Protein AF-A0A0F9E4T9-F1 (afdb_monomer)

Secondary structure (DSSP, 8-state):
--HHHHHHHHHHHHHHHTSSSS---------SS-GGGSS-HHHHHHHHHHHHHHSS------------------------------PPPTT----SS------GGG--EEEEE-SS-EEEEEEPTT-HHHHHHHHHHHHTTTTTTB---EEETTTEEEE--TT-BTT-SSPP-S---SS-EEE--S-S-B--TTEEEEEBSSTT-SEEESS-EEEESSS--B-EEEEEEEEE-GGGT-

Structure (mmCIF, N/CA/C/O backbone):
data_AF-A0A0F9E4T9-F1
#
_entry.id   AF-A0A0F9E4T9-F1
#
loop_
_atom_site.group_PDB
_atom_site.id
_atom_site.type_symbol
_atom_site.label_atom_id
_atom_site.label_alt_id
_atom_site.label_comp_id
_atom_site.label_asym_id
_atom_site.label_entity_id
_atom_site.label_seq_id
_atom_site.pdbx_PDB_ins_code
_atom_site.Cartn_x
_atom_site.Cartn_y
_atom_site.Cartn_z
_atom_site.occupancy
_atom_site.B_iso_or_equiv
_atom_site.auth_seq_id
_atom_site.auth_comp_id
_atom_site.auth_asym_id
_atom_site.auth_atom_id
_atom_site.pdbx_PDB_model_num
ATOM 1 N N . MET A 1 1 ? 13.507 -8.848 92.615 1.00 60.53 1 MET A N 1
ATOM 2 C CA . MET A 1 1 ? 14.701 -8.567 91.769 1.00 60.53 1 MET A CA 1
ATOM 3 C C . MET A 1 1 ? 14.582 -8.920 90.269 1.00 60.53 1 MET A C 1
ATOM 5 O O . MET A 1 1 ? 15.466 -8.527 89.514 1.00 60.53 1 MET A O 1
ATOM 9 N N . ARG A 1 2 ? 13.526 -9.602 89.779 1.00 57.50 2 ARG A N 1
ATOM 10 C CA . ARG A 1 2 ? 13.405 -9.981 88.347 1.00 57.50 2 ARG A CA 1
ATOM 11 C C . ARG A 1 2 ? 12.767 -8.920 87.426 1.00 57.50 2 ARG A C 1
ATOM 13 O O . ARG A 1 2 ? 13.081 -8.904 86.243 1.00 57.50 2 ARG A O 1
ATOM 20 N N . GLN A 1 3 ? 11.968 -7.981 87.942 1.00 58.09 3 GLN A N 1
ATOM 21 C CA . GLN A 1 3 ? 11.300 -6.965 87.103 1.00 58.09 3 GLN A CA 1
ATOM 22 C C . GLN A 1 3 ? 12.205 -5.794 86.659 1.00 58.09 3 GLN A C 1
ATOM 24 O O . GLN A 1 3 ? 12.030 -5.266 85.563 1.00 58.09 3 GLN A O 1
ATOM 29 N N . ALA A 1 4 ? 13.248 -5.443 87.421 1.00 56.38 4 ALA A N 1
ATOM 30 C CA . ALA A 1 4 ? 14.150 -4.333 87.074 1.00 56.38 4 ALA A CA 1
ATOM 31 C C . ALA A 1 4 ? 15.148 -4.655 85.934 1.00 56.38 4 ALA A C 1
ATOM 33 O O . ALA A 1 4 ? 15.644 -3.749 85.258 1.00 56.38 4 ALA A O 1
ATOM 34 N N . LYS A 1 5 ? 15.437 -5.942 85.675 1.00 54.34 5 LYS A N 1
ATOM 35 C CA . LYS A 1 5 ? 16.339 -6.363 84.584 1.00 54.34 5 LYS A CA 1
ATOM 36 C C . LYS A 1 5 ? 15.668 -6.305 83.202 1.00 54.34 5 LYS A C 1
ATOM 38 O O . LYS A 1 5 ? 16.348 -6.011 82.218 1.00 54.34 5 LYS A O 1
ATOM 43 N N . ASN A 1 6 ? 14.347 -6.486 83.124 1.00 54.84 6 ASN A N 1
ATOM 44 C CA . ASN A 1 6 ? 13.616 -6.466 81.849 1.00 54.84 6 ASN A CA 1
ATOM 45 C C . ASN A 1 6 ? 13.404 -5.048 81.299 1.00 54.84 6 ASN A C 1
ATOM 47 O O . ASN A 1 6 ? 13.527 -4.834 80.092 1.00 54.84 6 ASN A O 1
ATOM 51 N N . GLN A 1 7 ? 13.222 -4.052 82.170 1.00 59.03 7 GLN A N 1
ATOM 52 C CA . GLN A 1 7 ? 13.070 -2.656 81.742 1.00 59.03 7 GLN A CA 1
ATOM 53 C C . GLN A 1 7 ? 14.371 -2.061 81.166 1.00 59.03 7 GLN A C 1
ATOM 55 O O . GLN A 1 7 ? 14.335 -1.257 80.232 1.00 59.03 7 GLN A O 1
ATOM 60 N N . ARG A 1 8 ? 15.546 -2.505 81.643 1.00 58.78 8 ARG A N 1
ATOM 61 C CA . ARG A 1 8 ? 16.850 -2.088 81.086 1.00 58.78 8 ARG A CA 1
ATOM 62 C C . ARG A 1 8 ? 17.123 -2.686 79.699 1.00 58.78 8 ARG A C 1
ATOM 64 O O . ARG A 1 8 ? 17.706 -2.005 78.855 1.00 58.78 8 ARG A O 1
ATOM 71 N N . ARG A 1 9 ? 16.660 -3.916 79.428 1.00 58.66 9 ARG A N 1
ATOM 72 C CA . ARG A 1 9 ? 16.756 -4.543 78.093 1.00 58.66 9 ARG A CA 1
ATOM 73 C C . ARG A 1 9 ? 15.862 -3.848 77.061 1.00 58.66 9 ARG A C 1
ATOM 75 O O . ARG A 1 9 ? 16.315 -3.605 75.944 1.00 58.66 9 ARG A O 1
ATOM 82 N N . GLN A 1 10 ? 14.647 -3.450 77.440 1.00 57.28 10 GLN A N 1
ATOM 83 C CA . GLN A 1 10 ? 13.739 -2.734 76.533 1.00 57.28 10 GLN A CA 1
ATOM 84 C C . GLN A 1 10 ? 14.226 -1.313 76.197 1.00 57.28 10 GLN A C 1
ATOM 86 O O . GLN A 1 10 ? 14.133 -0.892 75.044 1.00 57.28 10 GLN A O 1
ATOM 91 N N . ARG A 1 11 ? 14.848 -0.597 77.148 1.00 57.84 11 ARG A N 1
ATOM 92 C CA . ARG A 1 11 ? 15.447 0.728 76.882 1.00 57.84 11 ARG A CA 1
ATOM 93 C C . ARG A 1 11 ? 16.695 0.673 75.989 1.00 57.84 11 ARG A C 1
ATOM 95 O O . ARG A 1 11 ? 16.908 1.602 75.214 1.00 57.84 11 ARG A O 1
ATOM 102 N N . ARG A 1 12 ? 17.495 -0.405 76.036 1.00 57.16 12 ARG A N 1
ATOM 103 C CA . ARG A 1 12 ? 18.622 -0.602 75.097 1.00 57.16 12 ARG A CA 1
ATOM 104 C C . ARG A 1 12 ? 18.153 -0.885 73.669 1.00 57.16 12 ARG A C 1
ATOM 106 O O . ARG A 1 12 ? 18.744 -0.339 72.745 1.00 57.16 12 ARG A O 1
ATOM 113 N N . ARG A 1 13 ? 17.073 -1.655 73.479 1.00 56.47 13 ARG A N 1
ATOM 114 C CA . ARG A 1 13 ? 16.517 -1.909 72.135 1.00 56.47 13 ARG A CA 1
ATOM 115 C C . ARG A 1 13 ? 15.971 -0.640 71.474 1.00 56.47 13 ARG A C 1
ATOM 117 O O . ARG A 1 13 ? 16.278 -0.409 70.314 1.00 56.47 13 ARG A O 1
ATOM 124 N N . ARG A 1 14 ? 15.292 0.241 72.223 1.00 54.28 14 ARG A N 1
ATOM 125 C CA . ARG A 1 14 ? 14.807 1.532 71.686 1.00 54.28 14 ARG A CA 1
ATOM 126 C C . ARG A 1 14 ? 15.914 2.522 71.295 1.00 54.28 14 ARG A C 1
ATOM 128 O O . ARG A 1 14 ? 15.669 3.388 70.468 1.00 54.28 14 ARG A O 1
ATOM 135 N N . ARG A 1 15 ? 17.128 2.404 71.849 1.00 53.84 15 ARG A N 1
ATOM 136 C CA . ARG A 1 15 ? 18.276 3.241 71.444 1.00 53.84 15 ARG A CA 1
ATOM 137 C C . ARG A 1 15 ? 19.052 2.692 70.243 1.00 53.84 15 ARG A C 1
ATOM 139 O O . ARG A 1 15 ? 19.781 3.456 69.625 1.00 53.84 15 ARG A O 1
ATOM 146 N N . LEU A 1 16 ? 18.889 1.411 69.903 1.00 52.56 16 LEU A N 1
ATOM 147 C CA . LEU A 1 16 ? 19.476 0.819 68.695 1.00 52.56 16 LEU A CA 1
ATOM 148 C C . LEU A 1 16 ? 18.580 1.000 67.463 1.00 52.56 16 LEU A C 1
ATOM 150 O O . LEU A 1 16 ? 19.100 1.200 66.375 1.00 52.56 16 LEU A O 1
ATOM 154 N N . THR A 1 17 ? 17.255 1.044 67.629 1.00 49.28 17 THR A N 1
ATOM 155 C CA . THR A 1 17 ? 16.338 1.390 66.527 1.00 49.28 17 THR A CA 1
ATOM 156 C C . THR A 1 17 ? 16.305 2.888 66.208 1.00 49.28 17 THR A C 1
ATOM 158 O O . THR A 1 17 ? 15.986 3.253 65.087 1.00 49.28 17 THR A O 1
ATOM 161 N N . GLY A 1 18 ? 16.690 3.763 67.145 1.00 46.06 18 GLY A N 1
ATOM 162 C CA . GLY A 1 18 ? 16.810 5.210 66.902 1.00 46.06 18 GLY A CA 1
ATOM 163 C C . GLY A 1 18 ? 18.136 5.664 66.274 1.00 46.06 18 GLY A C 1
ATOM 164 O O . GLY A 1 18 ? 18.288 6.846 65.993 1.00 46.06 18 GLY A O 1
ATOM 165 N N . ARG A 1 19 ? 19.106 4.758 66.077 1.00 48.12 19 ARG A N 1
ATOM 166 C CA . ARG A 1 19 ? 20.417 5.057 65.460 1.00 48.12 19 ARG A CA 1
ATOM 167 C C . ARG A 1 19 ? 20.644 4.387 64.101 1.00 48.12 19 ARG A C 1
ATOM 169 O O . ARG A 1 19 ? 21.700 4.579 63.522 1.00 48.12 19 ARG A O 1
ATOM 176 N N . LEU A 1 20 ? 19.656 3.642 63.601 1.00 49.69 20 LEU A N 1
ATOM 177 C CA . LEU A 1 20 ? 19.610 3.130 62.222 1.00 49.69 20 LEU A CA 1
ATOM 178 C C . LEU A 1 20 ? 18.560 3.862 61.365 1.00 49.69 20 LEU A C 1
ATOM 180 O O . LEU A 1 20 ? 18.284 3.456 60.246 1.00 49.69 20 LEU A O 1
ATOM 184 N N . ALA A 1 21 ? 17.972 4.939 61.896 1.00 50.69 21 ALA A N 1
ATOM 185 C CA . ALA A 1 21 ? 17.037 5.824 61.198 1.00 50.69 21 ALA A CA 1
ATOM 186 C C . ALA A 1 21 ? 17.661 7.209 60.942 1.00 50.69 21 ALA A C 1
ATOM 188 O O . ALA A 1 21 ? 16.997 8.237 61.027 1.00 50.69 21 ALA A O 1
ATOM 189 N N . GLY A 1 22 ? 18.968 7.233 60.693 1.00 51.88 22 GLY A N 1
ATOM 190 C CA . GLY A 1 22 ? 19.701 8.405 60.246 1.00 51.88 22 GLY A CA 1
ATOM 191 C C . GLY A 1 22 ? 20.783 7.931 59.292 1.00 51.88 22 GLY A C 1
ATOM 192 O O . GLY A 1 22 ? 21.542 7.037 59.652 1.00 51.88 22 GLY A O 1
ATOM 193 N N . ASP A 1 23 ? 20.822 8.539 58.111 1.00 51.06 23 ASP A N 1
ATOM 194 C CA . ASP A 1 23 ? 21.840 8.361 57.068 1.00 51.06 23 ASP A CA 1
ATOM 195 C C . ASP A 1 23 ? 21.600 7.303 55.975 1.00 51.06 23 ASP A C 1
ATOM 197 O O . ASP A 1 23 ? 22.529 6.703 55.446 1.00 51.06 23 ASP A O 1
ATOM 201 N N . ALA A 1 24 ? 20.350 7.158 55.532 1.00 49.56 24 ALA A N 1
ATOM 202 C CA . ALA A 1 24 ? 20.090 6.858 54.123 1.00 49.56 24 ALA A CA 1
ATOM 203 C C . ALA A 1 24 ? 19.612 8.145 53.441 1.00 49.56 24 ALA A C 1
ATOM 205 O O . ALA A 1 24 ? 18.454 8.279 53.051 1.00 49.56 24 ALA A O 1
ATOM 206 N N . GLY A 1 25 ? 20.500 9.142 53.376 1.00 42.03 25 GLY A N 1
ATOM 207 C CA . GLY A 1 25 ? 20.311 10.246 52.449 1.00 42.03 25 GLY A CA 1
ATOM 208 C C . GLY A 1 25 ? 20.271 9.664 51.042 1.00 42.03 25 GLY A C 1
ATOM 209 O O . GLY A 1 25 ? 21.249 9.057 50.605 1.00 42.03 25 GLY A O 1
ATOM 210 N N . GLU A 1 26 ? 19.140 9.821 50.354 1.00 53.41 26 GLU A N 1
ATOM 211 C CA . GLU A 1 26 ? 19.028 9.604 48.916 1.00 53.41 26 GLU A CA 1
ATOM 212 C C . GLU A 1 26 ? 20.095 10.455 48.215 1.00 53.41 26 GLU A C 1
ATOM 214 O O . GLU A 1 26 ? 19.872 11.607 47.839 1.00 53.41 26 GLU A O 1
ATOM 219 N N . ARG A 1 27 ? 21.284 9.890 48.002 1.00 53.31 27 ARG A N 1
ATOM 220 C CA . ARG A 1 27 ? 22.195 10.376 46.974 1.00 53.31 27 ARG A CA 1
ATOM 221 C C . ARG A 1 27 ? 21.619 9.922 45.641 1.00 53.31 27 ARG A C 1
ATOM 223 O O . ARG A 1 27 ? 22.111 8.984 45.025 1.00 53.31 27 ARG A O 1
ATOM 230 N N . ARG A 1 28 ? 20.549 10.592 45.203 1.00 54.31 28 ARG A N 1
ATOM 231 C CA . ARG A 1 28 ? 20.193 10.625 43.786 1.00 54.31 28 ARG A CA 1
ATOM 232 C C . ARG A 1 28 ? 21.402 11.207 43.071 1.00 54.31 28 ARG A C 1
ATOM 234 O O . ARG A 1 28 ? 21.702 12.391 43.233 1.00 54.31 28 ARG A O 1
ATOM 241 N N . ALA A 1 29 ? 22.123 10.371 42.333 1.00 55.34 29 ALA A N 1
ATOM 242 C CA . ALA A 1 29 ? 23.084 10.853 41.362 1.00 55.34 29 ALA A CA 1
ATOM 243 C C . ALA A 1 29 ? 22.302 11.738 40.383 1.00 55.34 29 ALA A C 1
ATOM 245 O O . ALA A 1 29 ? 21.506 11.251 39.584 1.00 55.34 29 ALA A O 1
ATOM 246 N N . LYS A 1 30 ? 22.453 13.059 40.515 1.00 48.06 30 LYS A N 1
ATOM 247 C CA . LYS A 1 30 ? 21.979 13.994 39.501 1.00 48.06 30 LYS A CA 1
ATOM 248 C C . LYS A 1 30 ? 22.855 13.752 38.280 1.00 48.06 30 LYS A C 1
ATOM 250 O O . LYS A 1 30 ? 24.044 14.061 38.314 1.00 48.06 30 LYS A O 1
ATOM 255 N N . LEU A 1 31 ? 22.277 13.141 37.249 1.00 56.62 31 LEU A N 1
ATOM 256 C CA . LEU A 1 31 ? 22.891 13.067 35.929 1.00 56.62 31 LEU A CA 1
ATOM 257 C C . LEU A 1 31 ? 23.281 14.500 35.507 1.00 56.62 31 LEU A C 1
ATOM 259 O O . LEU A 1 31 ? 22.478 15.414 35.712 1.00 56.62 31 LEU A O 1
ATOM 263 N N . PRO A 1 32 ? 24.492 14.732 34.971 1.00 59.03 32 PRO A N 1
ATOM 264 C CA . PRO A 1 32 ? 25.023 16.081 34.755 1.00 59.03 32 PRO A CA 1
ATOM 265 C C . PRO A 1 32 ? 24.368 16.871 33.607 1.00 59.03 32 PRO A C 1
ATOM 267 O O . PRO A 1 32 ? 24.880 17.919 33.229 1.00 59.03 32 PRO A O 1
ATOM 270 N N . PHE A 1 33 ? 23.226 16.432 33.074 1.00 56.22 33 PHE A N 1
ATOM 271 C CA . PHE A 1 33 ? 22.565 17.086 31.946 1.00 56.22 33 PHE A CA 1
ATOM 272 C C . PHE A 1 33 ? 21.038 17.105 32.132 1.00 56.22 33 PHE A C 1
ATOM 274 O O . PHE A 1 33 ? 20.473 16.128 32.630 1.00 56.22 33 PHE A O 1
ATOM 281 N N . PRO A 1 34 ? 20.340 18.201 31.775 1.00 57.66 34 PRO A N 1
ATOM 282 C CA . PRO A 1 34 ? 18.892 18.294 31.930 1.00 57.66 34 PRO A CA 1
ATOM 283 C C . PRO A 1 34 ? 18.182 17.329 30.962 1.00 57.66 34 PRO A C 1
ATOM 285 O O . PRO A 1 34 ? 18.083 17.589 29.769 1.00 57.66 34 PRO A O 1
ATOM 288 N N . VAL A 1 35 ? 17.637 16.225 31.487 1.00 59.72 35 VAL A N 1
ATOM 289 C CA . VAL A 1 35 ? 16.913 15.174 30.728 1.00 59.72 35 VAL A CA 1
ATOM 290 C C . VAL A 1 35 ? 15.527 15.642 30.227 1.00 59.72 35 VAL A C 1
ATOM 292 O O . VAL A 1 35 ? 14.834 14.924 29.516 1.00 59.72 35 VAL A O 1
ATOM 295 N N . ASN A 1 36 ? 15.138 16.892 30.495 1.00 50.47 36 ASN A N 1
ATOM 296 C CA . ASN A 1 36 ? 13.890 17.482 29.991 1.00 50.47 36 ASN A CA 1
ATOM 297 C C . ASN A 1 36 ? 13.931 17.882 28.502 1.00 50.47 36 ASN A C 1
ATOM 299 O O . ASN A 1 36 ? 12.958 18.444 28.008 1.00 50.47 36 ASN A O 1
ATOM 303 N N . LEU A 1 37 ? 15.022 17.603 27.779 1.00 52.72 37 LEU A N 1
ATOM 304 C CA . LEU A 1 37 ? 15.123 17.918 26.349 1.00 52.72 37 LEU A CA 1
ATOM 305 C C . LEU A 1 37 ? 14.644 16.780 25.427 1.00 52.72 37 LEU A C 1
ATOM 307 O O . LEU A 1 37 ? 14.339 17.031 24.268 1.00 52.72 37 LEU A O 1
ATOM 311 N N . ILE A 1 38 ? 14.529 15.548 25.935 1.00 51.81 38 ILE A N 1
ATOM 312 C CA . ILE A 1 38 ? 14.196 14.357 25.124 1.00 51.81 38 ILE A CA 1
ATOM 313 C C . ILE A 1 38 ? 12.671 14.125 25.039 1.00 51.81 38 ILE A C 1
ATOM 315 O O . ILE A 1 38 ? 12.200 13.343 24.226 1.00 51.81 38 ILE A O 1
ATOM 319 N N . TRP A 1 39 ? 11.869 14.840 25.835 1.00 49.47 39 TRP A N 1
ATOM 320 C CA . TRP A 1 39 ? 10.414 14.632 25.919 1.00 49.47 39 TRP A CA 1
ATOM 321 C C . TRP A 1 39 ? 9.560 15.637 25.138 1.00 49.47 39 TRP A C 1
ATOM 323 O O . TRP A 1 39 ? 8.336 15.553 25.172 1.00 49.47 39 TRP A O 1
ATOM 333 N N . ASN A 1 40 ? 10.175 16.569 24.403 1.00 48.00 40 ASN A N 1
ATOM 334 C CA . ASN A 1 40 ? 9.443 17.444 23.491 1.00 48.00 40 ASN A CA 1
ATOM 335 C C . ASN A 1 40 ? 9.648 16.945 22.055 1.00 48.00 40 ASN A C 1
ATOM 337 O O . ASN A 1 40 ? 10.551 17.401 21.352 1.00 48.00 40 ASN A O 1
ATOM 341 N N . SER A 1 41 ? 8.804 15.997 21.631 1.00 59.28 41 SER A N 1
ATOM 342 C CA . SER A 1 41 ? 8.804 15.391 20.287 1.00 59.28 41 SER A CA 1
ATOM 343 C C . SER A 1 41 ? 8.895 16.431 19.167 1.00 59.28 41 SER A C 1
ATOM 345 O O . SER A 1 41 ? 9.579 16.215 18.175 1.00 59.28 41 SER A O 1
ATOM 347 N N . LYS A 1 42 ? 8.317 17.620 19.375 1.00 48.84 42 LYS A N 1
ATOM 348 C CA . LYS A 1 42 ? 8.352 18.747 18.432 1.00 48.84 42 LYS A CA 1
ATOM 349 C C . LYS A 1 42 ? 9.756 19.307 18.160 1.00 48.84 42 LYS A C 1
ATOM 351 O O . LYS A 1 42 ? 10.007 19.773 17.056 1.00 48.84 42 LYS A O 1
ATOM 356 N N . ILE A 1 43 ? 10.675 19.281 19.129 1.00 61.56 43 ILE A N 1
ATOM 357 C CA . ILE A 1 43 ? 12.037 19.821 18.947 1.00 61.56 43 ILE A CA 1
ATOM 358 C C . ILE A 1 43 ? 12.916 18.813 18.202 1.00 61.56 43 ILE A C 1
ATOM 360 O O . ILE A 1 43 ? 13.639 19.200 17.288 1.00 61.56 43 ILE A O 1
ATOM 364 N N . LEU A 1 44 ? 12.804 17.522 18.535 1.00 58.22 44 LEU A N 1
ATOM 365 C CA . LEU A 1 44 ? 13.466 16.453 17.778 1.00 58.22 44 LEU A CA 1
ATOM 366 C C . LEU A 1 44 ? 12.946 16.390 16.334 1.00 58.22 44 LEU A C 1
ATOM 368 O O . LEU A 1 44 ? 13.740 16.258 15.410 1.00 58.22 44 LEU A O 1
ATOM 372 N N . TYR A 1 45 ? 11.642 16.596 16.139 1.00 59.44 45 TYR A N 1
ATOM 373 C CA . TYR A 1 45 ? 10.986 16.659 14.831 1.00 59.44 45 TYR A CA 1
ATOM 374 C C . TYR A 1 45 ? 11.511 17.804 13.949 1.00 59.44 45 TYR A C 1
ATOM 376 O O . TYR A 1 45 ? 11.865 17.580 12.795 1.00 59.44 45 TYR A O 1
ATOM 384 N N . VAL A 1 46 ? 11.656 19.019 14.495 1.00 66.31 46 VAL A N 1
ATOM 385 C CA . VAL A 1 46 ? 12.220 20.160 13.747 1.00 66.31 46 VAL A CA 1
ATOM 386 C C . VAL A 1 46 ? 13.696 19.937 13.409 1.00 66.31 46 VAL A C 1
ATOM 388 O O . VAL A 1 46 ? 14.120 20.263 12.306 1.00 66.31 46 VAL A O 1
ATOM 391 N N . VAL A 1 47 ? 14.484 19.354 14.316 1.00 63.97 47 VAL A N 1
ATOM 392 C CA . VAL A 1 47 ? 15.902 19.057 14.047 1.00 63.97 47 VAL A CA 1
ATOM 393 C C . VAL A 1 47 ? 16.053 17.969 12.977 1.00 63.97 47 VAL A C 1
ATOM 395 O O . VAL A 1 47 ? 16.922 18.095 12.119 1.00 63.97 47 VAL A O 1
ATOM 398 N N . PHE A 1 48 ? 15.189 16.951 12.972 1.00 66.69 48 PHE A N 1
ATOM 399 C CA . PHE A 1 48 ? 15.210 15.882 11.970 1.00 66.69 48 PHE A CA 1
ATOM 400 C C . PHE A 1 48 ? 14.787 16.380 10.577 1.00 66.69 48 PHE A C 1
ATOM 402 O O . PHE A 1 48 ? 15.469 16.102 9.592 1.00 66.69 48 PHE A O 1
ATOM 409 N N . ILE A 1 49 ? 13.740 17.211 10.494 1.00 71.50 49 ILE A N 1
ATOM 410 C CA . ILE A 1 49 ? 13.314 17.859 9.239 1.00 71.50 49 ILE A CA 1
ATOM 411 C C . ILE A 1 49 ? 14.398 18.807 8.705 1.00 71.50 49 ILE A C 1
ATOM 413 O O . ILE A 1 49 ? 14.687 18.809 7.512 1.00 71.50 49 ILE A O 1
ATOM 417 N N . MET A 1 50 ? 15.056 19.578 9.575 1.00 61.78 50 MET A N 1
ATOM 418 C CA . MET A 1 50 ? 16.142 20.480 9.167 1.00 61.78 50 MET A CA 1
ATOM 419 C C . MET A 1 50 ? 17.397 19.724 8.704 1.00 61.78 50 MET A C 1
ATOM 421 O O . MET A 1 50 ? 18.082 20.191 7.796 1.00 61.78 50 MET A O 1
ATOM 425 N N . ALA A 1 51 ? 17.693 18.556 9.280 1.00 62.97 51 ALA A N 1
ATOM 426 C CA . ALA A 1 51 ? 18.802 17.708 8.841 1.00 62.97 51 ALA A CA 1
ATOM 427 C C . ALA A 1 51 ? 18.541 17.069 7.464 1.00 62.97 51 ALA A C 1
ATOM 429 O O . ALA A 1 51 ? 19.458 16.994 6.650 1.00 62.97 51 ALA A O 1
ATOM 430 N N . MET A 1 52 ? 17.291 16.693 7.174 1.00 64.00 52 MET A N 1
ATOM 431 C CA . MET A 1 52 ? 16.866 16.203 5.855 1.00 64.00 52 MET A CA 1
ATOM 432 C C . MET A 1 52 ? 16.929 17.297 4.775 1.00 64.00 52 MET A C 1
ATOM 434 O O . MET A 1 52 ? 17.372 17.039 3.661 1.00 64.00 52 MET A O 1
ATOM 438 N N . ILE A 1 53 ? 16.567 18.541 5.109 1.00 65.44 53 ILE A N 1
ATOM 439 C CA . ILE A 1 53 ? 16.622 19.678 4.170 1.00 65.44 53 ILE A CA 1
ATOM 440 C C . ILE A 1 53 ? 18.067 20.187 3.965 1.00 65.44 53 ILE A C 1
ATOM 442 O O . ILE A 1 53 ? 18.405 20.685 2.894 1.00 65.44 53 ILE A O 1
ATOM 446 N N . GLY A 1 54 ? 18.945 20.054 4.966 1.00 49.53 54 GLY A N 1
ATOM 447 C CA . GLY A 1 54 ? 20.335 20.533 4.920 1.00 49.53 54 GLY A CA 1
ATOM 448 C C . GLY A 1 54 ? 21.362 19.563 4.319 1.00 49.53 54 GLY A C 1
ATOM 449 O O . GLY A 1 54 ? 22.525 19.935 4.175 1.00 49.53 54 GLY A O 1
ATOM 450 N N . GLY A 1 55 ? 20.964 18.334 3.975 1.00 49.41 55 GLY A N 1
ATOM 451 C CA . GLY A 1 55 ? 21.866 17.275 3.498 1.00 49.41 55 GLY A CA 1
ATOM 452 C C . GLY A 1 55 ? 22.376 17.427 2.060 1.00 49.41 55 GLY A C 1
ATOM 453 O O . GLY A 1 55 ? 23.226 16.648 1.637 1.00 49.41 55 GLY A O 1
ATOM 454 N N . LEU A 1 56 ? 21.907 18.429 1.309 1.00 50.69 56 LEU A N 1
ATOM 455 C CA . LEU A 1 56 ? 22.330 18.678 -0.071 1.00 50.69 56 LEU A CA 1
ATOM 456 C C . LEU A 1 56 ? 22.844 20.116 -0.240 1.00 50.69 56 LEU A C 1
ATOM 458 O O . LEU A 1 56 ? 22.175 20.979 -0.802 1.00 50.69 56 LEU A O 1
ATOM 462 N N . GLY A 1 57 ? 24.054 20.402 0.245 1.00 47.78 57 GLY A N 1
ATOM 463 C CA . GLY A 1 57 ? 24.686 21.679 -0.091 1.00 47.78 57 GLY A CA 1
ATOM 464 C C . GLY A 1 57 ? 25.902 22.071 0.731 1.00 47.78 57 GLY A C 1
ATOM 465 O O . GLY A 1 57 ? 25.787 22.957 1.567 1.00 47.78 57 GLY A O 1
ATOM 466 N N . ALA A 1 58 ? 27.065 21.474 0.443 1.00 40.72 58 ALA A N 1
ATOM 467 C CA . ALA A 1 58 ? 28.363 22.170 0.440 1.00 40.72 58 ALA A CA 1
ATOM 468 C C . ALA A 1 58 ? 29.516 21.209 0.086 1.00 40.72 58 ALA A C 1
ATOM 470 O O . ALA A 1 58 ? 30.205 20.699 0.964 1.00 40.72 58 ALA A O 1
ATOM 471 N N . VAL A 1 59 ? 29.801 21.028 -1.206 1.00 43.41 59 VAL A N 1
ATOM 472 C CA . VAL A 1 59 ? 31.179 20.756 -1.647 1.00 43.41 59 VAL A CA 1
ATOM 473 C C . VAL A 1 59 ? 31.558 21.878 -2.600 1.00 43.41 59 VAL A C 1
ATOM 475 O O . VAL A 1 59 ? 31.146 21.910 -3.755 1.00 43.41 59 VAL A O 1
ATOM 478 N N . GLY A 1 60 ? 32.285 22.857 -2.067 1.00 35.69 60 GLY A N 1
ATOM 479 C CA . GLY A 1 60 ? 32.684 24.059 -2.786 1.00 35.69 60 GLY A CA 1
ATOM 480 C C . GLY A 1 60 ? 33.876 24.747 -2.127 1.00 35.69 60 GLY A C 1
ATOM 481 O O . GLY A 1 60 ? 33.703 25.531 -1.205 1.00 35.69 60 GLY A O 1
ATOM 482 N N . LEU A 1 61 ? 35.061 24.429 -2.658 1.00 37.16 61 LEU A N 1
ATOM 483 C CA . LEU A 1 61 ? 36.256 25.267 -2.844 1.00 37.16 61 LEU A CA 1
ATOM 484 C C . LEU A 1 61 ? 36.802 26.090 -1.657 1.00 37.16 61 LEU A C 1
ATOM 486 O O . LEU A 1 61 ? 36.304 27.163 -1.331 1.00 37.16 61 LEU A O 1
ATOM 490 N N . ALA A 1 62 ? 37.987 25.695 -1.180 1.00 37.56 62 ALA A N 1
ATOM 491 C CA . ALA A 1 62 ? 38.961 26.619 -0.596 1.00 37.56 62 ALA A CA 1
ATOM 492 C C . ALA A 1 62 ? 40.363 26.363 -1.195 1.00 37.56 62 ALA A C 1
ATOM 494 O O . ALA A 1 62 ? 40.782 25.206 -1.268 1.00 37.56 62 ALA A O 1
ATOM 495 N N . PRO A 1 63 ? 41.098 27.407 -1.630 1.00 43.12 63 PRO A N 1
ATOM 496 C CA . PRO A 1 63 ? 42.463 27.279 -2.122 1.00 43.12 63 PRO A CA 1
ATOM 497 C C . PRO A 1 63 ? 43.508 27.559 -1.025 1.00 43.12 63 PRO A C 1
ATOM 499 O O . PRO A 1 63 ? 43.416 28.552 -0.309 1.00 43.12 63 PRO A O 1
ATOM 502 N N . GLY A 1 64 ? 44.578 26.758 -1.018 1.00 34.06 64 GLY A N 1
ATOM 503 C CA . GLY A 1 64 ? 45.948 27.266 -0.875 1.00 34.06 64 GLY A CA 1
ATOM 504 C C . GLY A 1 64 ? 46.695 27.107 0.461 1.00 34.06 64 GLY A C 1
ATOM 505 O O . GLY A 1 64 ? 46.195 27.473 1.518 1.00 34.06 64 GLY A O 1
ATOM 506 N N . LEU A 1 65 ? 47.985 26.748 0.290 1.00 31.56 65 LEU A N 1
ATOM 507 C CA . LEU A 1 65 ? 49.174 26.864 1.170 1.00 31.56 65 LEU A CA 1
ATOM 508 C C . LEU A 1 65 ? 49.454 25.655 2.092 1.00 31.56 65 LEU A C 1
ATOM 510 O O . LEU A 1 65 ? 48.665 25.358 2.971 1.00 31.56 65 LEU A O 1
ATOM 514 N N . GLY A 1 66 ? 50.582 24.936 2.026 1.00 32.09 66 GLY A N 1
ATOM 515 C CA . GLY A 1 66 ? 51.782 24.988 1.184 1.00 32.09 66 GLY A CA 1
ATOM 516 C C . GLY A 1 66 ? 52.912 24.120 1.789 1.00 32.09 66 GLY A C 1
ATOM 517 O O . GLY A 1 66 ? 53.003 24.034 3.007 1.00 32.09 66 GLY A O 1
ATOM 518 N N . SER A 1 67 ? 53.754 23.538 0.914 1.00 34.44 67 SER A N 1
ATOM 519 C CA . SER A 1 67 ? 55.113 22.955 1.095 1.00 34.44 67 SER A CA 1
ATOM 520 C C . SER A 1 67 ? 55.327 21.853 2.159 1.00 34.44 67 SER A C 1
ATOM 522 O O . SER A 1 67 ? 55.024 22.013 3.329 1.00 34.44 67 SER A O 1
ATOM 524 N N . THR A 1 68 ? 55.982 20.719 1.873 1.00 27.47 68 THR A N 1
ATOM 525 C CA . THR A 1 68 ? 57.381 20.619 1.412 1.00 27.47 68 THR A CA 1
ATOM 526 C C . THR A 1 68 ? 57.680 19.202 0.887 1.00 27.47 68 THR A C 1
ATOM 528 O O . THR A 1 68 ? 57.193 18.213 1.421 1.00 27.47 68 THR A O 1
ATOM 531 N N . SER A 1 69 ? 58.511 19.124 -0.148 1.00 38.84 69 SER A N 1
ATOM 532 C CA . SER A 1 69 ? 59.034 17.935 -0.833 1.00 38.84 69 SER A CA 1
ATOM 533 C C . SER A 1 69 ? 60.083 17.142 -0.037 1.00 38.84 69 SER A C 1
ATOM 535 O O . SER A 1 69 ? 60.986 17.759 0.524 1.00 38.84 69 SER A O 1
ATOM 537 N N . THR A 1 70 ? 60.071 15.804 -0.121 1.00 28.44 70 THR A N 1
ATOM 538 C CA . THR A 1 70 ? 61.271 14.937 -0.241 1.00 28.44 70 THR A CA 1
ATOM 539 C C . THR A 1 70 ? 60.873 13.557 -0.791 1.00 28.44 70 THR A C 1
ATOM 541 O O . THR A 1 70 ? 59.841 13.002 -0.439 1.00 28.44 70 THR A O 1
ATOM 544 N N . SER A 1 71 ? 61.700 13.064 -1.709 1.00 38.75 71 SER A N 1
ATOM 545 C CA . SER A 1 71 ? 61.568 11.917 -2.613 1.00 38.75 71 SER A CA 1
ATOM 546 C C . SER A 1 71 ? 61.923 10.546 -2.014 1.00 38.75 71 SER A C 1
ATOM 548 O O . SER A 1 71 ? 62.991 10.423 -1.417 1.00 38.75 71 SER A O 1
ATOM 550 N N . GLN A 1 72 ? 61.140 9.508 -2.333 1.00 33.72 72 GLN A N 1
ATOM 551 C CA . GLN A 1 72 ? 61.571 8.115 -2.588 1.00 33.72 72 GLN A CA 1
ATOM 552 C C . GLN A 1 72 ? 60.465 7.365 -3.377 1.00 33.72 72 GLN A C 1
ATOM 554 O O . GLN A 1 72 ? 59.349 7.874 -3.433 1.00 33.72 72 GLN A O 1
ATOM 559 N N . PRO A 1 73 ? 60.779 6.275 -4.107 1.00 42.62 73 PRO A N 1
ATOM 560 C CA . PRO A 1 73 ? 60.199 5.947 -5.411 1.00 42.62 73 PRO A CA 1
ATOM 561 C C . PRO A 1 73 ? 58.865 5.198 -5.321 1.00 42.62 73 PRO A C 1
ATOM 563 O O . PRO A 1 73 ? 58.587 4.528 -4.335 1.00 42.62 73 PRO A O 1
ATOM 566 N N . ALA A 1 74 ? 58.085 5.303 -6.398 1.00 38.16 74 ALA A N 1
ATOM 567 C CA . ALA A 1 74 ? 56.776 4.689 -6.569 1.00 38.16 74 ALA A CA 1
ATOM 568 C C . ALA A 1 74 ? 56.824 3.154 -6.475 1.00 38.16 74 ALA A C 1
ATOM 570 O O . ALA A 1 74 ? 57.369 2.486 -7.355 1.00 38.16 74 ALA A O 1
ATOM 571 N N . GLU A 1 75 ? 56.198 2.625 -5.430 1.00 40.38 75 GLU A N 1
ATOM 572 C CA . GLU A 1 75 ? 55.621 1.287 -5.406 1.00 40.38 75 GLU A CA 1
ATOM 573 C C . GLU A 1 75 ? 54.134 1.468 -5.728 1.00 40.38 75 GLU A C 1
ATOM 575 O O . GLU A 1 75 ? 53.451 2.289 -5.112 1.00 40.38 75 GLU A O 1
ATOM 580 N N . ILE A 1 76 ? 53.679 0.807 -6.790 1.00 44.75 76 ILE A N 1
ATOM 581 C CA . ILE A 1 76 ? 52.296 0.842 -7.261 1.00 44.75 76 ILE A CA 1
ATOM 582 C C . ILE A 1 76 ? 51.473 0.128 -6.189 1.00 44.75 76 ILE A C 1
ATOM 584 O O . ILE A 1 76 ? 51.538 -1.092 -6.085 1.00 44.75 76 ILE A O 1
ATOM 588 N N . VAL A 1 77 ? 50.791 0.901 -5.345 1.00 43.19 77 VAL A N 1
ATOM 589 C CA . VAL A 1 77 ? 49.783 0.379 -4.423 1.00 43.19 77 VAL A CA 1
ATOM 590 C C . VAL A 1 77 ? 48.498 0.270 -5.221 1.00 43.19 77 VAL A C 1
ATOM 592 O O . VAL A 1 77 ? 48.060 1.250 -5.827 1.00 43.19 77 VAL A O 1
ATOM 595 N N . ASP A 1 78 ? 47.993 -0.956 -5.257 1.00 44.06 78 ASP A N 1
ATOM 596 C CA . ASP A 1 78 ? 46.792 -1.374 -5.952 1.00 44.06 78 ASP A CA 1
ATOM 597 C C . ASP A 1 78 ? 45.618 -0.421 -5.710 1.00 44.06 78 ASP A C 1
ATOM 599 O O . ASP A 1 78 ? 45.428 0.133 -4.625 1.00 44.06 78 ASP A O 1
ATOM 603 N N . GLU A 1 79 ? 44.868 -0.234 -6.790 1.00 52.97 79 GLU A N 1
ATOM 604 C CA . GLU A 1 79 ? 43.610 0.487 -6.873 1.00 52.97 79 GLU A CA 1
ATOM 605 C C . GLU A 1 79 ? 42.680 -0.016 -5.765 1.00 52.97 79 GLU A C 1
ATOM 607 O O . GLU A 1 79 ? 42.249 -1.167 -5.788 1.00 52.97 79 GLU A O 1
ATOM 612 N N . GLU A 1 80 ? 42.450 0.824 -4.750 1.00 49.25 80 GLU A N 1
ATOM 613 C CA . GLU A 1 80 ? 41.512 0.535 -3.670 1.00 49.25 80 GLU A CA 1
ATOM 614 C C . GLU A 1 80 ? 40.124 0.394 -4.303 1.00 49.25 80 GLU A C 1
ATOM 616 O O . GLU A 1 80 ? 39.485 1.366 -4.710 1.00 49.25 80 GLU A O 1
ATOM 621 N N . GLU A 1 81 ? 39.750 -0.868 -4.473 1.00 49.81 81 GLU A N 1
ATOM 622 C CA . GLU A 1 81 ? 38.505 -1.372 -5.016 1.00 49.81 81 GLU A CA 1
ATOM 623 C C . GLU A 1 81 ? 37.336 -0.637 -4.348 1.00 49.81 81 GLU A C 1
ATOM 625 O O . GLU A 1 81 ? 37.118 -0.714 -3.135 1.00 49.81 81 GLU A O 1
ATOM 630 N N . LEU A 1 82 ? 36.605 0.134 -5.158 1.00 41.41 82 LEU A N 1
ATOM 631 C CA . LEU A 1 82 ? 35.277 0.635 -4.816 1.00 41.41 82 LEU A CA 1
ATOM 632 C C . LEU A 1 82 ? 34.472 -0.539 -4.244 1.00 41.41 82 LEU A C 1
ATOM 634 O O . LEU A 1 82 ? 34.531 -1.608 -4.847 1.00 41.41 82 LEU A O 1
ATOM 638 N N . PRO A 1 83 ? 33.717 -0.391 -3.138 1.00 46.94 83 PRO A N 1
ATOM 639 C CA . PRO A 1 83 ? 32.929 -1.505 -2.634 1.00 46.94 83 PRO A CA 1
ATOM 640 C C . PRO A 1 83 ? 31.941 -1.949 -3.717 1.00 46.94 83 PRO A C 1
ATOM 642 O O . PRO A 1 83 ? 30.987 -1.243 -4.053 1.00 46.94 83 PRO A O 1
ATOM 645 N N . GLU A 1 84 ? 32.244 -3.109 -4.290 1.00 46.50 84 GLU A N 1
ATOM 646 C CA . GLU A 1 84 ? 31.429 -3.824 -5.249 1.00 46.50 84 GLU A CA 1
ATOM 647 C C . GLU A 1 84 ? 30.126 -4.278 -4.584 1.00 46.50 84 GLU A C 1
ATOM 649 O O . GLU A 1 84 ? 30.125 -4.794 -3.470 1.00 46.50 84 GLU A O 1
ATOM 654 N N . VAL A 1 85 ? 29.035 -4.093 -5.333 1.00 41.91 85 VAL A N 1
ATOM 655 C CA . VAL A 1 85 ? 27.765 -4.823 -5.243 1.00 41.91 85 VAL A CA 1
ATOM 656 C C . VAL A 1 85 ? 27.055 -4.733 -3.884 1.00 41.91 85 VAL A C 1
ATOM 658 O O . VAL A 1 85 ? 27.348 -5.443 -2.929 1.00 41.91 85 VAL A O 1
ATOM 661 N N . VAL A 1 86 ? 25.998 -3.913 -3.834 1.00 38.31 86 VAL A N 1
ATOM 662 C CA . VAL A 1 86 ? 24.923 -4.110 -2.852 1.00 38.31 86 VAL A CA 1
ATOM 663 C C . VAL A 1 86 ? 24.280 -5.456 -3.184 1.00 38.31 86 VAL A C 1
ATOM 665 O O . VAL A 1 86 ? 23.419 -5.539 -4.061 1.00 38.31 86 VAL A O 1
ATOM 668 N N . GLU A 1 87 ? 24.760 -6.527 -2.555 1.00 43.03 87 GLU A N 1
ATOM 669 C CA . GLU A 1 87 ? 24.135 -7.839 -2.651 1.00 43.03 87 GLU A CA 1
ATOM 670 C C . GLU A 1 87 ? 22.686 -7.689 -2.184 1.00 43.03 87 GLU A C 1
ATOM 672 O O . GLU A 1 87 ? 22.411 -7.234 -1.071 1.00 43.03 87 GLU A O 1
ATOM 677 N N . THR A 1 88 ? 21.744 -8.014 -3.074 1.00 49.16 88 THR A N 1
ATOM 678 C CA . THR A 1 88 ? 20.346 -8.166 -2.669 1.00 49.16 88 THR A CA 1
ATOM 679 C C . THR A 1 88 ? 20.342 -9.274 -1.623 1.00 49.16 88 THR A C 1
ATOM 681 O O . THR A 1 88 ? 20.842 -10.357 -1.929 1.00 49.16 88 THR A O 1
ATOM 684 N N . PRO A 1 89 ? 19.856 -9.024 -0.400 1.00 53.00 89 PRO A N 1
ATOM 685 C CA . PRO A 1 89 ? 19.977 -10.006 0.658 1.00 53.00 89 PRO A CA 1
ATOM 686 C C . PRO A 1 89 ? 19.321 -11.327 0.236 1.00 53.00 89 PRO A C 1
ATOM 688 O O . PRO A 1 89 ? 18.153 -11.332 -0.167 1.00 53.00 89 PRO A O 1
ATOM 691 N N . GLU A 1 90 ? 20.076 -12.433 0.271 1.00 56.19 90 GLU A N 1
ATOM 692 C CA . GLU A 1 90 ? 19.547 -13.748 -0.100 1.00 56.19 90 GLU A CA 1
ATOM 693 C C . GLU A 1 90 ? 18.293 -14.052 0.740 1.00 56.19 90 GLU A C 1
ATOM 695 O O . GLU A 1 90 ? 18.319 -13.972 1.966 1.00 56.19 90 GLU A O 1
ATOM 700 N N . GLY A 1 91 ? 17.176 -14.366 0.074 1.00 69.25 91 GLY A N 1
ATOM 701 C CA . GLY A 1 91 ? 15.908 -14.722 0.724 1.00 69.25 91 GLY A CA 1
ATOM 702 C C . GLY A 1 91 ? 14.763 -13.714 0.572 1.00 69.25 91 GLY A C 1
ATOM 703 O O . GLY A 1 91 ? 13.623 -14.079 0.853 1.00 69.25 91 GLY A O 1
ATOM 704 N N . LEU A 1 92 ? 15.007 -12.492 0.081 1.00 79.81 92 LEU A N 1
ATOM 705 C CA . LEU A 1 92 ? 13.916 -11.576 -0.281 1.00 79.81 92 LEU A CA 1
ATOM 706 C C . LEU A 1 92 ? 13.310 -11.968 -1.636 1.00 79.81 92 LEU A C 1
ATOM 708 O O . LEU A 1 92 ? 14.024 -12.135 -2.626 1.00 79.81 92 LEU A O 1
ATOM 712 N N . LEU A 1 93 ? 11.982 -12.092 -1.692 1.00 86.06 93 LEU A N 1
ATOM 713 C CA . LEU A 1 93 ? 11.272 -12.299 -2.954 1.00 86.06 93 LEU A CA 1
ATOM 714 C C . LEU A 1 93 ? 11.424 -11.047 -3.823 1.00 86.06 93 LEU A C 1
ATOM 716 O O . LEU A 1 93 ? 11.027 -9.957 -3.421 1.00 86.06 93 LEU A O 1
ATOM 720 N N . THR A 1 94 ? 12.005 -11.201 -5.011 1.00 91.25 94 THR A N 1
ATOM 721 C CA . THR A 1 94 ? 12.170 -10.108 -5.975 1.00 91.25 94 THR A CA 1
ATOM 722 C C . THR A 1 94 ? 11.687 -10.521 -7.362 1.00 91.25 94 THR A C 1
ATOM 724 O O . THR A 1 94 ? 11.711 -11.694 -7.734 1.00 91.25 94 THR A O 1
ATOM 727 N N . PHE A 1 95 ? 11.227 -9.539 -8.127 1.00 94.62 95 PHE A N 1
ATOM 728 C CA . PHE A 1 95 ? 10.572 -9.674 -9.419 1.00 94.62 95 PHE A CA 1
ATOM 729 C C . PHE A 1 95 ? 11.019 -8.526 -10.330 1.00 94.62 95 PHE A C 1
ATOM 731 O O . PHE A 1 95 ? 11.317 -7.431 -9.862 1.00 94.62 95 PHE A O 1
ATOM 738 N N . GLY A 1 96 ? 11.037 -8.756 -11.646 1.00 93.88 96 GLY A N 1
ATOM 739 C CA . GLY A 1 96 ? 11.344 -7.696 -12.617 1.00 93.88 96 GLY A CA 1
ATOM 740 C C . GLY A 1 96 ? 10.152 -6.791 -12.951 1.00 93.88 96 GLY A C 1
ATOM 741 O O . GLY A 1 96 ? 10.345 -5.640 -13.328 1.00 93.88 96 GLY A O 1
ATOM 742 N N . ALA A 1 97 ? 8.931 -7.322 -12.848 1.00 94.44 97 ALA A N 1
ATOM 743 C CA . ALA A 1 97 ? 7.661 -6.626 -13.056 1.00 94.44 97 ALA A CA 1
ATOM 744 C C . ALA A 1 97 ? 6.503 -7.521 -12.564 1.00 94.44 97 ALA A C 1
ATOM 746 O O . ALA A 1 97 ? 6.675 -8.745 -12.532 1.00 94.44 97 ALA A O 1
ATOM 747 N N . PRO A 1 98 ? 5.326 -6.960 -12.230 1.00 96.31 98 PRO A N 1
ATOM 748 C CA . PRO A 1 98 ? 4.155 -7.759 -11.894 1.00 96.31 98 PRO A CA 1
ATOM 749 C C . PRO A 1 98 ? 3.529 -8.376 -13.148 1.00 96.31 98 PRO A C 1
ATOM 751 O O . PRO A 1 98 ? 3.341 -7.706 -14.167 1.00 96.31 98 PRO A O 1
ATOM 754 N N . GLU A 1 99 ? 3.136 -9.647 -13.070 1.00 96.06 99 GLU A N 1
ATOM 755 C CA . GLU A 1 99 ? 2.289 -10.241 -14.104 1.00 96.06 99 GLU A CA 1
ATOM 756 C C . GLU A 1 99 ? 0.860 -9.691 -14.006 1.00 96.06 99 GLU A C 1
ATOM 758 O O . GLU A 1 99 ? 0.375 -9.340 -12.926 1.00 96.06 99 GLU A O 1
ATOM 763 N N . LYS A 1 100 ? 0.152 -9.623 -15.139 1.00 95.19 100 LYS A N 1
ATOM 764 C CA . LYS A 1 100 ? -1.262 -9.241 -15.134 1.00 95.19 100 LYS A CA 1
ATOM 765 C C . LYS A 1 100 ? -2.102 -10.396 -14.588 1.00 95.19 100 LYS A C 1
ATOM 767 O O . LYS A 1 100 ? -2.302 -11.390 -15.283 1.00 95.19 100 LYS A O 1
ATOM 772 N N . THR A 1 101 ? -2.600 -10.250 -13.366 1.00 92.06 101 THR A N 1
ATOM 773 C CA . THR A 1 101 ? -3.368 -11.278 -12.646 1.00 92.06 101 THR A CA 1
ATOM 774 C C . THR A 1 101 ? -4.856 -10.966 -12.572 1.00 92.06 101 THR A C 1
ATOM 776 O O . THR A 1 101 ? -5.668 -11.891 -12.557 1.00 92.06 101 THR A O 1
ATOM 779 N N . ILE A 1 102 ? -5.224 -9.682 -12.580 1.00 92.88 102 ILE A N 1
ATOM 780 C CA . ILE A 1 102 ? -6.612 -9.230 -12.462 1.00 92.88 102 ILE A CA 1
ATOM 781 C C . ILE A 1 102 ? -6.963 -8.153 -13.493 1.00 92.88 102 ILE A C 1
ATOM 783 O O . ILE A 1 102 ? -6.099 -7.502 -14.088 1.00 92.88 102 ILE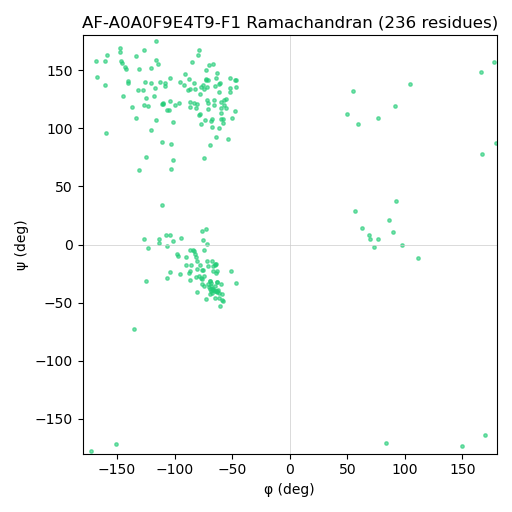 A O 1
ATOM 787 N N . ASP A 1 103 ? -8.264 -7.963 -13.700 1.00 93.12 103 ASP A N 1
ATOM 788 C CA . ASP A 1 103 ? -8.827 -6.813 -14.405 1.00 93.12 103 ASP A CA 1
ATOM 789 C C . ASP A 1 103 ? -9.578 -5.934 -13.400 1.00 93.12 103 ASP A C 1
ATOM 791 O O . ASP A 1 103 ? -10.775 -6.111 -13.198 1.00 93.12 103 ASP A O 1
ATOM 795 N N . VAL A 1 104 ? -8.882 -4.991 -12.755 1.00 87.62 104 VAL A N 1
ATOM 796 C CA . VAL A 1 104 ? -9.440 -4.163 -11.663 1.00 87.62 104 VAL A CA 1
ATOM 797 C C . VAL A 1 104 ? -10.776 -3.485 -12.003 1.00 87.62 104 VAL A C 1
ATOM 799 O O . VAL A 1 104 ? -11.565 -3.212 -11.101 1.00 87.62 104 VAL A O 1
ATOM 802 N N . SER A 1 105 ? -11.086 -3.280 -13.290 1.00 88.31 105 SER A N 1
ATOM 803 C CA . SER A 1 105 ? -12.360 -2.707 -13.740 1.00 88.31 105 SER A CA 1
ATOM 804 C C . SER A 1 105 ? -13.583 -3.572 -13.408 1.00 88.31 105 SER A C 1
ATOM 806 O O . SER A 1 105 ? -14.709 -3.075 -13.415 1.00 88.31 105 SER A O 1
ATOM 808 N N . GLN A 1 106 ? -13.381 -4.853 -13.087 1.00 92.81 106 GLN A N 1
ATOM 809 C CA . GLN A 1 106 ? -14.447 -5.778 -12.697 1.00 92.81 106 GLN A CA 1
ATOM 810 C C . GLN A 1 106 ? -14.841 -5.678 -11.216 1.00 92.81 106 GLN A C 1
ATOM 812 O O . GLN A 1 106 ? -15.824 -6.303 -10.823 1.00 92.81 106 GLN A O 1
ATOM 817 N N . GLY A 1 107 ? -14.123 -4.879 -10.418 1.00 91.19 107 GLY A N 1
ATOM 818 C CA . GLY A 1 107 ? -14.345 -4.739 -8.981 1.00 91.19 107 GLY A CA 1
ATOM 819 C C . GLY A 1 107 ? -13.785 -5.930 -8.206 1.00 91.19 107 GLY A C 1
ATOM 820 O O . GLY A 1 107 ? -14.324 -7.035 -8.254 1.00 91.19 107 GLY A O 1
ATOM 821 N N . TYR A 1 108 ? -12.703 -5.697 -7.469 1.00 95.69 108 TYR A N 1
ATOM 822 C CA . TYR A 1 108 ? -12.044 -6.710 -6.650 1.00 95.69 108 TYR A CA 1
ATOM 823 C C . TYR A 1 108 ? -11.921 -6.227 -5.215 1.00 95.69 108 TYR A C 1
ATOM 825 O O . TYR A 1 108 ? -11.566 -5.077 -4.980 1.00 95.69 108 TYR A O 1
ATOM 833 N N . ASN A 1 109 ? -12.145 -7.142 -4.275 1.00 97.44 109 ASN A N 1
ATOM 834 C CA . ASN A 1 109 ? -11.803 -6.933 -2.879 1.00 97.44 109 ASN A CA 1
ATOM 835 C C . ASN A 1 109 ? -10.603 -7.806 -2.528 1.00 97.44 109 ASN A C 1
ATOM 837 O O . ASN A 1 109 ? -10.561 -8.986 -2.886 1.00 97.44 109 ASN A O 1
ATOM 841 N N . ALA A 1 110 ? -9.658 -7.232 -1.801 1.00 97.44 110 ALA A N 1
ATOM 842 C CA . ALA A 1 110 ? -8.587 -7.952 -1.147 1.00 97.44 110 ALA A CA 1
ATOM 843 C C . ALA A 1 110 ? -8.859 -8.050 0.352 1.00 97.44 110 ALA A C 1
ATOM 845 O O . ALA A 1 110 ? -9.371 -7.110 0.955 1.00 97.44 110 ALA A O 1
ATOM 846 N N . VAL A 1 111 ? -8.490 -9.181 0.946 1.00 98.38 111 VAL A N 1
ATOM 847 C CA . VAL A 1 111 ? -8.554 -9.384 2.395 1.00 98.38 111 VAL A CA 1
ATOM 848 C C . VAL A 1 111 ? -7.128 -9.421 2.922 1.00 98.38 111 VAL A C 1
ATOM 850 O O . VAL A 1 111 ? -6.330 -10.251 2.489 1.00 98.38 111 VAL A O 1
ATOM 853 N N . ILE A 1 112 ? -6.814 -8.508 3.834 1.00 98.19 112 ILE A N 1
ATOM 854 C CA . ILE A 1 112 ? -5.549 -8.452 4.558 1.00 98.19 112 ILE A CA 1
ATOM 855 C C . ILE A 1 112 ? -5.807 -9.041 5.942 1.00 98.19 112 ILE A C 1
ATOM 857 O O . ILE A 1 112 ? -6.433 -8.402 6.786 1.00 98.19 112 ILE A O 1
ATOM 861 N N . THR A 1 113 ? -5.332 -10.262 6.171 1.00 98.00 113 THR A N 1
ATOM 862 C CA . THR A 1 113 ? -5.419 -10.912 7.482 1.00 98.00 113 THR A CA 1
ATOM 863 C C . THR A 1 113 ? -4.223 -10.520 8.337 1.00 98.00 113 THR A C 1
ATOM 865 O O . THR A 1 113 ? -3.073 -10.747 7.962 1.00 98.00 113 THR A O 1
ATOM 868 N N . THR A 1 114 ? -4.500 -9.951 9.505 1.00 96.44 114 THR A N 1
ATOM 869 C CA . THR A 1 114 ? -3.495 -9.564 10.503 1.00 96.44 114 THR A CA 1
ATOM 870 C C . THR A 1 114 ? -3.683 -10.362 11.795 1.00 96.44 114 THR A C 1
ATOM 872 O O . THR A 1 114 ? -4.643 -11.117 11.949 1.00 96.44 114 THR A O 1
ATOM 875 N N . ASP A 1 115 ? -2.778 -10.195 12.757 1.00 94.50 115 ASP A N 1
ATOM 876 C CA . ASP A 1 115 ? -2.938 -10.730 14.113 1.00 94.50 115 ASP A CA 1
ATOM 877 C C . ASP A 1 115 ? -4.016 -9.997 14.934 1.00 94.50 115 ASP A C 1
ATOM 879 O O . ASP A 1 115 ? -4.524 -10.553 15.911 1.00 94.50 115 ASP A O 1
ATOM 883 N N . ALA A 1 116 ? -4.393 -8.783 14.523 1.00 94.69 116 ALA A N 1
ATOM 884 C CA . ALA A 1 116 ? -5.467 -7.997 15.122 1.00 94.69 116 ALA A CA 1
ATOM 885 C C . ALA A 1 116 ? -6.851 -8.300 14.514 1.00 94.69 116 ALA A C 1
ATOM 887 O O . ALA A 1 116 ? -7.862 -8.127 15.193 1.00 94.69 116 ALA A O 1
ATOM 888 N N . GLY A 1 117 ? -6.903 -8.792 13.273 1.00 97.69 117 GLY A N 1
ATOM 889 C CA . GLY A 1 117 ? -8.132 -9.131 12.553 1.00 97.69 117 GLY A CA 1
ATOM 890 C C . GLY A 1 117 ? -8.013 -8.956 11.037 1.00 97.69 117 GLY A C 1
ATOM 891 O O . GLY A 1 117 ? -6.929 -8.692 10.511 1.00 97.69 117 GLY A O 1
ATOM 892 N N . ASP A 1 118 ? -9.135 -9.115 10.340 1.00 98.44 118 ASP A N 1
ATOM 893 C CA . ASP A 1 118 ? -9.208 -8.975 8.884 1.00 98.44 118 ASP A CA 1
ATOM 894 C C . ASP A 1 118 ? -9.577 -7.543 8.481 1.00 98.44 118 ASP A C 1
ATOM 896 O O . ASP A 1 118 ? -10.481 -6.936 9.055 1.00 98.44 118 ASP A O 1
ATOM 900 N N . ILE A 1 119 ? -8.900 -7.030 7.454 1.00 98.38 119 ILE A N 1
ATOM 901 C CA . ILE A 1 119 ? -9.180 -5.741 6.813 1.00 98.38 119 ILE A CA 1
ATOM 902 C C . ILE A 1 119 ? -9.544 -6.018 5.355 1.00 98.38 119 ILE A C 1
ATOM 904 O O . ILE A 1 119 ? -8.794 -6.690 4.642 1.00 98.38 119 ILE A O 1
ATOM 908 N N . VAL A 1 120 ? -10.676 -5.498 4.886 1.00 98.56 120 VAL A N 1
ATOM 909 C CA . VAL A 1 120 ? -11.120 -5.666 3.496 1.00 98.56 120 VAL A CA 1
ATOM 910 C C . VAL A 1 120 ? -10.887 -4.375 2.727 1.00 98.56 120 VAL A C 1
ATOM 912 O O . VAL A 1 120 ? -11.406 -3.323 3.093 1.00 98.56 120 VAL A O 1
ATOM 915 N N . VAL A 1 121 ? -10.135 -4.467 1.633 1.00 98.31 121 VAL A N 1
ATOM 916 C CA . VAL A 1 121 ? -9.804 -3.351 0.743 1.00 98.31 121 VAL A CA 1
ATOM 917 C C . VAL A 1 121 ? -10.506 -3.543 -0.594 1.00 98.31 121 VAL A C 1
ATOM 919 O O . VAL A 1 121 ? -10.263 -4.537 -1.278 1.00 98.31 121 VAL A O 1
ATOM 922 N N . ALA A 1 122 ? -11.340 -2.589 -0.998 1.00 97.88 122 ALA A N 1
ATOM 923 C CA . ALA A 1 122 ? -11.867 -2.521 -2.356 1.00 97.88 122 ALA A CA 1
ATOM 924 C C . ALA A 1 122 ? -10.819 -1.880 -3.274 1.00 97.88 122 ALA A C 1
ATOM 926 O O . ALA A 1 122 ? -10.389 -0.755 -3.029 1.00 97.88 122 ALA A O 1
ATOM 927 N N . LEU A 1 123 ? -10.392 -2.594 -4.316 1.00 96.94 123 LEU A N 1
ATOM 928 C CA . LEU A 1 123 ? -9.396 -2.110 -5.270 1.00 96.94 123 LEU A CA 1
ATOM 929 C C . LEU A 1 123 ? -10.021 -1.116 -6.256 1.00 96.94 123 LEU A C 1
ATOM 931 O O . LEU A 1 123 ? -11.102 -1.353 -6.801 1.00 96.94 123 LEU A O 1
ATOM 935 N N . SER A 1 124 ? -9.314 -0.015 -6.501 1.00 94.19 124 SER A N 1
ATOM 936 C CA . SER A 1 124 ? -9.762 1.070 -7.369 1.00 94.19 124 SER A CA 1
ATOM 937 C C . SER A 1 124 ? -9.493 0.761 -8.848 1.00 94.19 124 SER A C 1
ATOM 939 O O . SER A 1 124 ? -8.374 0.377 -9.202 1.00 94.19 124 SER A O 1
ATOM 941 N N . PRO A 1 125 ? -10.468 0.980 -9.749 1.00 94.19 125 PRO A N 1
ATOM 942 C CA . PRO A 1 125 ? -10.244 0.886 -11.189 1.00 94.19 125 PRO A CA 1
ATOM 943 C C . PRO A 1 125 ? -9.403 2.045 -11.751 1.00 94.19 125 PRO A C 1
ATOM 945 O O . PRO A 1 125 ? -8.930 1.934 -12.880 1.00 94.19 125 PRO A O 1
ATOM 948 N N . ASP A 1 126 ? -9.211 3.130 -10.990 1.00 93.00 126 ASP A N 1
ATOM 949 C CA . ASP A 1 126 ? -8.462 4.321 -11.419 1.00 93.00 126 ASP A CA 1
ATOM 950 C C . ASP A 1 126 ? -6.936 4.163 -11.274 1.00 93.00 126 ASP A C 1
ATOM 952 O O . ASP A 1 126 ? -6.178 4.978 -11.797 1.00 93.00 126 ASP A O 1
ATOM 956 N N . ALA A 1 127 ? -6.489 3.099 -10.598 1.00 94.94 127 ALA A N 1
ATOM 957 C CA . ALA A 1 127 ? -5.081 2.746 -10.415 1.00 94.94 127 ALA A CA 1
ATOM 958 C C . ALA A 1 127 ? -4.825 1.259 -10.752 1.00 94.94 127 ALA A C 1
ATOM 960 O O . ALA A 1 127 ? -4.527 0.442 -9.868 1.00 94.94 127 ALA A O 1
ATOM 961 N N . PRO A 1 128 ? -5.031 0.858 -12.022 1.00 95.56 128 PRO A N 1
ATOM 962 C CA . PRO A 1 128 ? -4.931 -0.530 -12.452 1.00 95.56 128 PRO A CA 1
ATOM 963 C C . PRO A 1 128 ? -3.544 -1.149 -12.305 1.00 95.56 128 PRO A C 1
ATOM 965 O O . PRO A 1 128 ? -3.468 -2.357 -12.060 1.00 95.56 128 PRO A O 1
ATOM 968 N N . GLU A 1 129 ? -2.458 -0.390 -12.452 1.00 96.94 129 GLU A N 1
ATOM 969 C CA . GLU A 1 129 ? -1.105 -0.935 -12.313 1.00 96.94 129 GLU A CA 1
ATOM 970 C C . GLU A 1 129 ? -0.786 -1.243 -10.848 1.00 96.94 129 GLU A C 1
ATOM 972 O O . GLU A 1 129 ? -0.350 -2.357 -10.536 1.00 96.94 129 GLU A O 1
ATOM 977 N N . ALA A 1 130 ? -1.083 -0.315 -9.936 1.00 97.06 130 ALA A N 1
ATOM 978 C CA . ALA A 1 130 ? -0.914 -0.515 -8.500 1.00 97.06 130 ALA A CA 1
ATOM 979 C C . ALA A 1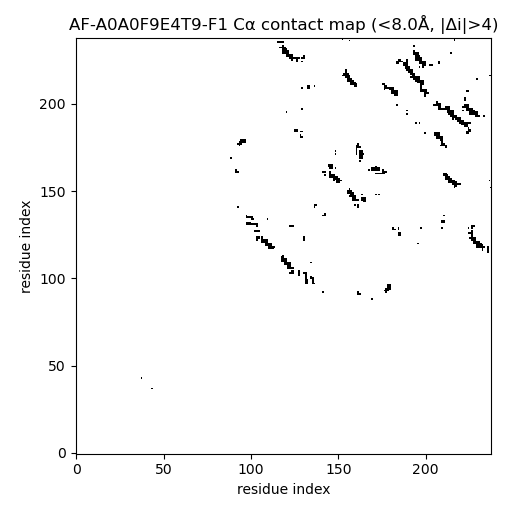 130 ? -1.835 -1.614 -7.952 1.00 97.06 130 ALA A C 1
ATOM 981 O O . ALA A 1 130 ? -1.363 -2.519 -7.259 1.00 97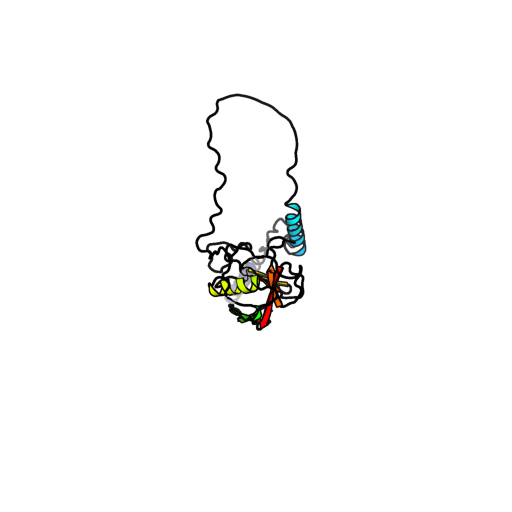.06 130 ALA A O 1
ATOM 982 N N . GLY A 1 131 ? -3.118 -1.611 -8.329 1.00 97.06 131 GLY A N 1
ATOM 983 C CA . GLY A 1 131 ? -4.066 -2.653 -7.927 1.00 97.06 131 GLY A CA 1
ATOM 984 C C . GLY A 1 131 ? -3.661 -4.044 -8.430 1.00 97.06 131 GLY A C 1
ATOM 985 O O . GLY A 1 131 ? -3.711 -5.019 -7.676 1.00 97.06 131 GLY A O 1
ATOM 986 N N . ASN A 1 132 ? -3.190 -4.151 -9.679 1.00 98.06 132 ASN A N 1
ATOM 987 C CA . ASN A 1 132 ? -2.682 -5.414 -10.215 1.00 98.06 132 ASN A CA 1
ATOM 988 C C . ASN A 1 132 ? -1.384 -5.860 -9.530 1.00 98.06 132 ASN A C 1
ATOM 990 O O . ASN A 1 132 ? -1.237 -7.048 -9.252 1.00 98.06 132 ASN A O 1
ATOM 994 N N . SER A 1 133 ? -0.452 -4.940 -9.262 1.00 98.38 133 SER A N 1
ATOM 995 C CA . SER A 1 133 ? 0.791 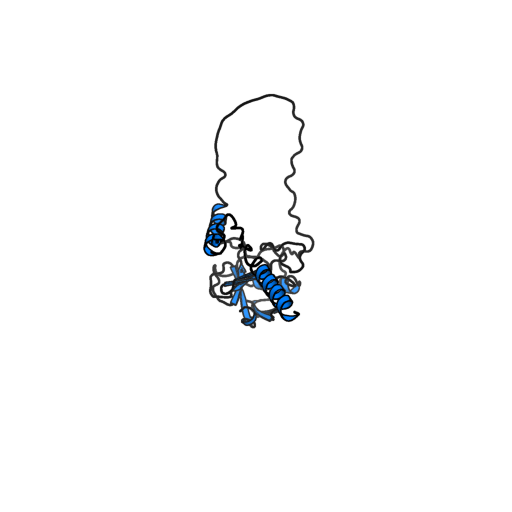-5.247 -8.543 1.00 98.38 133 SER A CA 1
ATOM 996 C C . SER A 1 133 ? 0.495 -5.825 -7.163 1.00 98.38 133 SER A C 1
ATOM 998 O O . SER A 1 133 ? 1.010 -6.886 -6.816 1.00 98.38 133 SER A O 1
ATOM 1000 N N . PHE A 1 134 ? -0.407 -5.184 -6.417 1.00 98.38 134 PHE A N 1
ATOM 1001 C CA . PHE A 1 134 ? -0.843 -5.656 -5.110 1.00 98.38 134 PHE A CA 1
ATOM 1002 C C . PHE A 1 134 ? -1.439 -7.073 -5.184 1.00 98.38 134 PHE A C 1
ATOM 1004 O O . PHE A 1 134 ? -1.024 -7.961 -4.439 1.00 98.38 134 PHE A O 1
ATOM 1011 N N . ALA A 1 135 ? -2.353 -7.324 -6.129 1.00 98.12 135 ALA A N 1
ATOM 1012 C CA . ALA A 1 135 ? -2.963 -8.642 -6.316 1.00 98.12 135 ALA A CA 1
ATOM 1013 C C . ALA A 1 135 ? -1.951 -9.720 -6.745 1.00 98.12 135 ALA A C 1
ATOM 1015 O O . ALA A 1 135 ? -1.994 -10.847 -6.247 1.00 98.12 135 ALA A O 1
ATOM 1016 N N . PHE A 1 136 ? -1.018 -9.373 -7.635 1.00 98.25 136 PHE A N 1
ATOM 1017 C CA . PHE A 1 136 ? 0.064 -10.259 -8.056 1.00 98.25 136 PHE A CA 1
ATOM 1018 C C . PHE A 1 136 ? 0.937 -10.662 -6.866 1.00 98.25 136 PHE A C 1
ATOM 1020 O O . PHE A 1 136 ? 1.110 -11.856 -6.627 1.00 98.25 136 PHE A O 1
ATOM 1027 N N . LEU A 1 137 ? 1.433 -9.689 -6.097 1.00 98.25 137 LEU A N 1
ATOM 1028 C CA . LEU A 1 137 ? 2.295 -9.924 -4.936 1.00 98.25 137 LEU A CA 1
ATOM 1029 C C . LEU A 1 137 ? 1.579 -10.722 -3.840 1.00 98.25 137 LEU A C 1
ATOM 1031 O O . LEU A 1 137 ? 2.164 -11.653 -3.284 1.00 98.25 137 LEU A O 1
ATOM 1035 N N . ALA A 1 138 ? 0.300 -10.433 -3.582 1.00 97.31 138 ALA A N 1
ATOM 1036 C CA . ALA A 1 138 ? -0.525 -11.235 -2.681 1.00 97.31 138 ALA A CA 1
ATOM 1037 C C . ALA A 1 138 ? -0.617 -12.698 -3.150 1.00 97.31 138 ALA A C 1
ATOM 1039 O O . ALA A 1 138 ? -0.436 -13.614 -2.353 1.00 97.31 138 ALA A O 1
ATOM 1040 N N . GLY A 1 139 ? -0.792 -12.935 -4.454 1.00 96.12 139 GLY A N 1
ATOM 1041 C CA . GLY A 1 139 ? -0.781 -14.280 -5.041 1.00 96.12 139 GLY A CA 1
ATOM 1042 C C . GLY A 1 139 ? 0.565 -15.013 -4.949 1.00 96.12 139 GLY A C 1
ATOM 1043 O O . GLY A 1 139 ? 0.596 -16.234 -5.090 1.00 96.12 139 GLY A O 1
ATOM 1044 N N . GLN A 1 140 ? 1.664 -14.294 -4.697 1.00 96.31 140 GLN A N 1
ATOM 1045 C CA . GLN A 1 140 ? 2.994 -14.864 -4.450 1.00 96.31 140 GLN A CA 1
ATOM 1046 C C . GLN A 1 140 ? 3.307 -15.050 -2.955 1.00 96.31 140 GLN A C 1
ATOM 1048 O O . GLN A 1 140 ? 4.435 -15.411 -2.623 1.00 96.31 140 GLN A O 1
ATOM 1053 N N . ASN A 1 141 ? 2.346 -14.801 -2.055 1.00 94.88 141 ASN A N 1
ATOM 1054 C CA . ASN A 1 141 ? 2.558 -14.760 -0.601 1.00 94.88 141 ASN A CA 1
ATOM 1055 C C . ASN A 1 141 ? 3.646 -13.748 -0.187 1.00 94.88 141 ASN A C 1
ATOM 1057 O O . ASN A 1 141 ? 4.341 -13.937 0.806 1.00 94.88 141 ASN A O 1
ATOM 1061 N N . PHE A 1 142 ? 3.830 -12.674 -0.964 1.00 95.75 142 PHE A N 1
ATOM 1062 C CA . PHE A 1 142 ? 4.876 -11.679 -0.707 1.00 95.75 142 PHE A CA 1
ATOM 1063 C C . PHE A 1 142 ? 4.653 -10.919 0.606 1.00 95.75 142 PHE A C 1
ATOM 1065 O O . PHE A 1 142 ? 5.607 -10.566 1.293 1.00 95.75 142 PHE A O 1
ATOM 1072 N N . TYR A 1 143 ? 3.389 -10.647 0.937 1.00 96.56 143 TYR A N 1
ATOM 1073 C CA . TYR A 1 143 ? 3.004 -9.865 2.112 1.00 96.56 143 TYR A CA 1
ATOM 1074 C C . TYR A 1 143 ? 2.961 -10.684 3.410 1.00 96.56 143 TYR A C 1
ATOM 1076 O O . TYR A 1 143 ? 2.807 -10.111 4.491 1.00 96.56 143 TYR A O 1
ATOM 1084 N N . ASP A 1 144 ? 3.111 -12.005 3.326 1.00 94.38 144 ASP A N 1
ATOM 1085 C CA . ASP A 1 144 ? 2.981 -12.893 4.474 1.00 94.38 144 ASP A CA 1
ATOM 1086 C C . ASP A 1 144 ? 4.098 -12.637 5.494 1.00 94.38 144 ASP A C 1
ATOM 1088 O O . ASP A 1 144 ? 5.290 -12.703 5.192 1.00 94.38 144 ASP A O 1
ATOM 1092 N N . GLY A 1 145 ? 3.707 -12.354 6.738 1.00 92.25 145 GLY A N 1
ATOM 1093 C CA . GLY A 1 145 ? 4.644 -12.093 7.835 1.00 92.25 145 GLY A CA 1
ATOM 1094 C C . GLY A 1 145 ? 5.296 -10.705 7.815 1.00 92.25 145 GLY A C 1
ATOM 1095 O O . GLY A 1 145 ? 6.143 -10.429 8.675 1.00 92.25 145 GLY A O 1
ATOM 1096 N N . LEU A 1 146 ? 4.904 -9.826 6.885 1.00 94.62 146 LEU A N 1
ATOM 1097 C CA . LEU A 1 146 ? 5.333 -8.430 6.900 1.00 94.62 146 LEU A CA 1
ATOM 1098 C C . LEU A 1 146 ? 4.631 -7.661 8.022 1.00 94.62 146 LEU A C 1
ATOM 1100 O O . LEU A 1 146 ? 3.452 -7.859 8.313 1.00 94.62 146 LEU A O 1
ATOM 1104 N N . GLN A 1 147 ? 5.374 -6.762 8.656 1.00 93.88 147 GLN A N 1
ATOM 1105 C CA . GLN A 1 147 ? 4.868 -5.920 9.731 1.00 93.88 147 GLN A CA 1
ATOM 1106 C C . GLN A 1 147 ? 4.318 -4.603 9.192 1.00 93.88 147 GLN A C 1
ATOM 1108 O O . GLN A 1 147 ? 4.899 -3.993 8.295 1.00 93.88 147 GLN A O 1
ATOM 1113 N N . PHE A 1 148 ? 3.284 -4.086 9.857 1.00 94.88 148 PHE A N 1
ATOM 1114 C CA . PHE A 1 148 ? 3.012 -2.651 9.855 1.00 94.88 148 PHE A CA 1
ATOM 1115 C C . PHE A 1 148 ? 4.105 -1.941 10.660 1.00 94.88 148 PHE A C 1
ATOM 1117 O O . PHE A 1 148 ? 4.000 -1.751 11.871 1.00 94.88 148 PHE A O 1
ATOM 1124 N N . PHE A 1 149 ? 5.213 -1.626 9.993 1.00 93.06 149 PHE A N 1
ATOM 1125 C CA . PHE A 1 149 ? 6.432 -1.136 10.636 1.00 93.06 149 PHE A CA 1
ATOM 1126 C C . PHE A 1 149 ? 6.356 0.340 11.035 1.00 93.06 149 PHE A C 1
ATOM 1128 O O . PHE A 1 149 ? 7.137 0.788 11.877 1.00 93.06 149 PHE A O 1
ATOM 1135 N N . TRP A 1 150 ? 5.418 1.099 10.466 1.00 91.81 150 TRP A N 1
ATOM 1136 C CA . TRP A 1 150 ? 5.168 2.478 10.860 1.00 91.81 150 TRP A CA 1
ATOM 1137 C C . TRP A 1 150 ? 3.671 2.712 11.027 1.00 91.81 150 TRP A C 1
ATOM 1139 O O . TRP A 1 150 ? 2.922 2.744 10.061 1.00 91.81 150 TRP A O 1
ATOM 1149 N N . VAL A 1 151 ? 3.241 2.879 12.276 1.00 93.06 151 VAL A N 1
ATOM 1150 C CA . VAL A 1 151 ? 1.862 3.230 12.619 1.00 93.06 151 VAL A CA 1
ATOM 1151 C C . VAL A 1 151 ? 1.892 4.513 13.433 1.00 93.06 151 VAL A C 1
ATOM 1153 O O . VAL A 1 151 ? 2.503 4.569 14.504 1.00 93.06 151 VAL A O 1
ATOM 1156 N N . LEU A 1 152 ? 1.254 5.556 12.913 1.00 91.00 152 LEU A N 1
ATOM 1157 C CA . LEU A 1 152 ? 1.015 6.803 13.619 1.00 91.00 152 LEU A CA 1
ATOM 1158 C C . LEU A 1 152 ? -0.502 6.977 13.771 1.00 91.00 152 LEU A C 1
ATOM 1160 O O . LEU A 1 152 ? -1.168 7.282 12.778 1.00 91.00 152 LEU A O 1
ATOM 1164 N N . PRO A 1 153 ? -1.048 6.796 14.991 1.00 87.62 153 PRO A N 1
ATOM 1165 C CA . PRO A 1 153 ? -2.466 7.011 15.251 1.00 87.62 153 PRO A CA 1
ATOM 116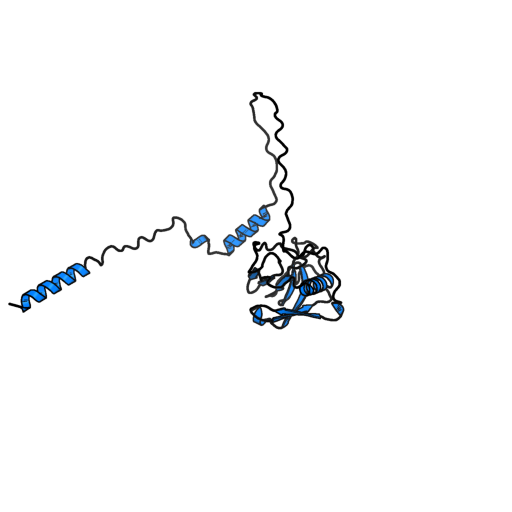6 C C . PRO A 1 153 ? -2.918 8.383 14.755 1.00 87.62 153 PRO A C 1
ATOM 1168 O O . PRO A 1 153 ? -2.160 9.351 14.854 1.00 87.62 153 PRO A O 1
ATOM 1171 N N . GLU A 1 154 ? -4.139 8.454 14.224 1.00 86.75 154 GLU A N 1
ATOM 1172 C CA . GLU A 1 154 ? -4.714 9.669 13.619 1.00 86.75 154 GLU A CA 1
ATOM 1173 C C . GLU A 1 154 ? -3.956 10.184 12.380 1.00 86.75 154 GLU A C 1
ATOM 1175 O O . GLU A 1 154 ? -4.163 11.318 11.950 1.00 86.75 154 GLU A O 1
ATOM 1180 N N . PHE A 1 155 ? -3.072 9.374 11.793 1.00 89.31 155 PHE A N 1
ATOM 1181 C CA . PHE A 1 155 ? -2.397 9.711 10.546 1.00 89.31 155 PHE A CA 1
ATOM 1182 C C . PHE A 1 155 ? -2.385 8.530 9.585 1.00 89.31 155 PHE A C 1
ATOM 1184 O O . PHE A 1 155 ? -3.118 8.548 8.596 1.00 89.31 155 PHE A O 1
ATOM 1191 N N . ASN A 1 156 ? -1.580 7.497 9.850 1.00 93.00 156 ASN A N 1
ATOM 1192 C CA . ASN A 1 156 ? -1.426 6.393 8.911 1.00 93.00 156 ASN A CA 1
ATOM 1193 C C . ASN A 1 156 ? -0.918 5.084 9.534 1.00 93.00 156 ASN A C 1
ATOM 1195 O O . ASN A 1 156 ? -0.344 5.077 10.625 1.00 93.00 156 ASN A O 1
ATOM 1199 N N . ALA A 1 157 ? -1.099 3.994 8.790 1.00 95.81 157 ALA A N 1
ATOM 1200 C CA . ALA A 1 157 ? -0.434 2.715 9.004 1.00 95.81 157 ALA A CA 1
ATOM 1201 C C . ALA A 1 157 ? 0.255 2.269 7.703 1.00 95.81 157 ALA A C 1
ATOM 1203 O O . ALA A 1 157 ? -0.406 2.084 6.684 1.00 95.81 157 ALA A O 1
ATOM 1204 N N . GLN A 1 158 ? 1.576 2.097 7.726 1.00 96.25 158 GLN A N 1
ATOM 1205 C CA . GLN A 1 158 ? 2.398 1.723 6.574 1.00 96.25 158 GLN A CA 1
ATOM 1206 C C . GLN A 1 158 ? 2.993 0.319 6.726 1.00 96.25 158 GLN A C 1
ATOM 1208 O O . GLN A 1 158 ? 3.444 -0.075 7.806 1.00 96.25 158 GLN A O 1
ATOM 1213 N N . THR A 1 159 ? 3.007 -0.421 5.616 1.00 96.88 159 THR A N 1
ATOM 1214 C CA . THR A 1 159 ? 3.499 -1.803 5.510 1.00 96.88 159 THR A CA 1
ATOM 1215 C C . THR A 1 159 ? 4.030 -2.097 4.095 1.00 96.88 159 THR A C 1
ATOM 1217 O O . THR A 1 159 ? 4.164 -1.196 3.265 1.00 96.88 159 THR A O 1
ATOM 1220 N N . GLY A 1 160 ? 4.349 -3.363 3.813 1.00 96.25 160 GLY A N 1
ATOM 1221 C CA . GLY A 1 160 ? 4.708 -3.861 2.483 1.00 96.25 160 GLY A CA 1
ATOM 1222 C C . GLY A 1 160 ? 6.199 -3.787 2.151 1.00 96.25 160 GLY A C 1
ATOM 1223 O O . GLY A 1 160 ? 6.572 -3.997 0.998 1.00 96.25 160 GLY A O 1
ATOM 1224 N N . ASP A 1 161 ? 7.057 -3.498 3.132 1.00 95.56 161 ASP A N 1
ATOM 1225 C CA . ASP A 1 161 ? 8.512 -3.588 2.986 1.00 95.56 161 ASP A CA 1
ATOM 1226 C C . ASP A 1 161 ? 8.974 -5.027 3.305 1.00 95.56 161 ASP A C 1
ATOM 1228 O O . ASP A 1 161 ? 8.813 -5.472 4.446 1.00 95.56 161 ASP A O 1
ATOM 1232 N N . PRO A 1 162 ? 9.580 -5.757 2.347 1.00 93.00 162 PRO A N 1
ATOM 1233 C CA . PRO A 1 162 ? 10.001 -7.146 2.542 1.00 93.00 162 PRO A CA 1
ATOM 1234 C C . PRO A 1 162 ? 11.151 -7.317 3.551 1.00 93.00 162 PRO A C 1
ATOM 1236 O O . PRO A 1 162 ? 11.406 -8.422 4.020 1.00 93.00 162 PRO A O 1
ATOM 1239 N N . THR A 1 163 ? 11.845 -6.238 3.921 1.00 91.88 163 THR A N 1
ATOM 1240 C CA . THR A 1 163 ? 12.868 -6.238 4.981 1.00 91.88 163 THR A CA 1
ATOM 1241 C C . THR A 1 163 ? 12.266 -6.149 6.385 1.00 91.88 163 THR A C 1
ATOM 1243 O O . THR A 1 163 ? 12.960 -6.405 7.367 1.00 91.88 163 THR A O 1
ATOM 1246 N N . CYS A 1 164 ? 10.983 -5.796 6.502 1.00 91.94 164 CYS A N 1
ATOM 1247 C CA . CYS A 1 164 ? 10.297 -5.555 7.767 1.00 91.94 164 CYS A CA 1
ATOM 1248 C C . CYS A 1 164 ? 9.434 -6.757 8.163 1.00 91.94 164 CYS A C 1
ATOM 1250 O O . CYS A 1 164 ? 8.206 -6.708 8.110 1.00 91.94 164 CYS A O 1
ATOM 1252 N N . THR A 1 165 ? 10.081 -7.847 8.582 1.00 88.31 165 THR A N 1
ATOM 1253 C CA . THR A 1 165 ? 9.393 -9.051 9.081 1.00 88.31 165 THR A CA 1
ATOM 1254 C C . THR A 1 165 ? 9.705 -9.271 10.562 1.00 88.31 165 THR A C 1
ATOM 1256 O O . THR A 1 165 ? 10.757 -8.859 11.050 1.00 88.31 165 THR A O 1
ATOM 1259 N N . SER A 1 166 ? 8.836 -9.971 11.300 1.00 76.94 166 SER A N 1
ATOM 1260 C CA . SER A 1 166 ? 9.121 -10.306 12.709 1.00 76.94 166 SER A CA 1
ATOM 1261 C C . SER A 1 166 ? 10.284 -11.282 12.894 1.00 76.94 166 SER A C 1
ATOM 1263 O O . SER A 1 166 ? 10.804 -11.421 13.999 1.00 76.94 166 SER A O 1
ATOM 1265 N N . SER A 1 167 ? 10.648 -11.998 11.832 1.00 71.44 167 SER A N 1
ATOM 1266 C CA . SER A 1 167 ? 11.641 -13.072 11.833 1.00 71.44 167 SER A CA 1
ATOM 1267 C C . SER A 1 167 ? 12.891 -12.742 11.021 1.00 71.44 167 SER A C 1
ATOM 1269 O O . SER A 1 167 ? 13.720 -13.632 10.843 1.00 71.44 167 SER A O 1
ATOM 1271 N N . SER A 1 168 ? 13.023 -11.528 10.477 1.00 64.25 168 SER A N 1
ATOM 1272 C CA . SER A 1 168 ? 14.064 -11.263 9.486 1.00 64.25 168 SER A CA 1
ATOM 1273 C C . SER A 1 168 ? 15.438 -11.229 10.133 1.00 64.25 168 SER A C 1
ATOM 1275 O O . SER A 1 168 ? 15.668 -10.579 11.151 1.00 64.25 168 SER A O 1
ATOM 1277 N N . GLU A 1 169 ? 16.380 -11.890 9.465 1.00 64.94 169 GLU A N 1
ATOM 1278 C CA . GLU A 1 169 ? 17.815 -11.674 9.663 1.00 64.94 169 GLU A CA 1
ATOM 1279 C C . GLU A 1 169 ? 18.209 -10.236 9.279 1.00 64.94 169 GLU A C 1
ATOM 1281 O O . GLU A 1 169 ? 19.200 -9.692 9.766 1.00 64.94 169 GLU A O 1
ATOM 1286 N N . PHE A 1 170 ? 17.393 -9.603 8.433 1.00 68.44 170 PHE A N 1
ATOM 1287 C CA . PHE A 1 170 ? 17.546 -8.229 7.983 1.00 68.44 170 PHE A CA 1
ATOM 1288 C C . PHE A 1 170 ? 16.869 -7.242 8.929 1.00 68.44 170 PHE A C 1
ATOM 1290 O O . PHE A 1 170 ? 15.790 -7.486 9.471 1.00 68.44 170 PHE A O 1
ATOM 1297 N N . SER A 1 171 ? 17.512 -6.091 9.106 1.00 82.50 171 SER A N 1
ATOM 1298 C CA . SER A 1 171 ? 16.898 -4.964 9.802 1.00 82.50 171 SER A CA 1
ATOM 1299 C C . SER A 1 171 ? 15.857 -4.317 8.890 1.00 82.50 171 SER A C 1
ATOM 1301 O O . SER A 1 171 ? 16.153 -4.065 7.725 1.00 82.50 171 SER A O 1
ATOM 1303 N N . CYS A 1 172 ? 14.672 -4.022 9.428 1.00 88.00 172 CYS A N 1
ATOM 1304 C CA . CYS A 1 172 ? 13.632 -3.267 8.728 1.00 88.00 172 CYS A CA 1
ATOM 1305 C C . CYS A 1 172 ? 14.193 -1.920 8.248 1.00 88.00 172 CYS A C 1
ATOM 1307 O O . CYS A 1 172 ? 14.630 -1.103 9.064 1.00 88.00 172 CYS A O 1
ATOM 1309 N N . THR A 1 173 ? 14.222 -1.713 6.931 1.00 87.69 173 THR A N 1
ATOM 1310 C CA . THR A 1 173 ? 14.855 -0.535 6.316 1.00 87.69 173 THR A CA 1
ATOM 1311 C C . THR A 1 173 ? 13.870 0.596 6.033 1.00 87.69 173 THR A C 1
ATOM 1313 O O . THR A 1 173 ? 14.283 1.752 5.971 1.00 87.69 173 THR A O 1
ATOM 1316 N N . GLY A 1 174 ? 12.583 0.282 5.851 1.00 85.56 174 GLY A N 1
ATOM 1317 C CA . GLY A 1 174 ? 11.577 1.218 5.341 1.00 85.56 174 GLY A CA 1
ATOM 1318 C C . GLY A 1 174 ? 11.764 1.563 3.855 1.00 85.56 174 GLY A C 1
ATOM 1319 O O . GLY A 1 174 ? 11.050 2.408 3.325 1.00 85.56 174 GLY A O 1
ATOM 1320 N N . ALA A 1 175 ? 12.724 0.934 3.174 1.00 86.31 175 ALA A N 1
ATOM 1321 C CA . ALA A 1 175 ? 13.109 1.210 1.793 1.00 86.31 175 ALA A CA 1
ATOM 1322 C C . ALA A 1 175 ? 13.101 -0.045 0.904 1.00 86.31 175 ALA A C 1
ATOM 1324 O O . ALA A 1 175 ? 13.485 0.029 -0.264 1.00 86.31 175 ALA A O 1
ATOM 1325 N N . GLY A 1 176 ? 12.670 -1.198 1.424 1.00 90.19 176 GLY A N 1
ATOM 1326 C CA . GLY A 1 176 ? 12.581 -2.427 0.644 1.00 90.19 176 GLY A CA 1
ATOM 1327 C C . GLY A 1 176 ? 11.527 -2.348 -0.464 1.00 90.19 176 GLY A C 1
ATOM 1328 O O . GLY A 1 176 ? 10.571 -1.568 -0.407 1.00 90.19 176 GLY A O 1
ATOM 1329 N N . SER A 1 177 ? 11.724 -3.173 -1.491 1.00 92.75 177 SER A N 1
ATOM 1330 C CA . SER A 1 177 ? 10.942 -3.208 -2.731 1.00 92.75 177 SER A CA 1
ATOM 1331 C C . SER A 1 177 ? 10.843 -4.652 -3.242 1.00 92.75 177 SER A C 1
ATOM 1333 O O . SER A 1 177 ? 11.732 -5.454 -2.941 1.00 92.75 177 SER A O 1
ATOM 1335 N N . PRO A 1 178 ? 9.821 -4.997 -4.051 1.00 96.12 178 PRO A N 1
ATOM 1336 C CA . PRO A 1 178 ? 9.712 -6.308 -4.680 1.00 96.12 178 PRO A CA 1
ATOM 1337 C C . PRO A 1 178 ? 10.660 -6.456 -5.882 1.00 96.12 178 PRO A C 1
ATOM 1339 O O . PRO A 1 178 ? 10.494 -7.384 -6.658 1.00 96.12 178 PRO A O 1
ATOM 1342 N N . GLY A 1 179 ? 11.619 -5.546 -6.092 1.00 95.81 179 GLY A N 1
ATOM 1343 C CA . GLY A 1 179 ? 12.529 -5.538 -7.246 1.00 95.81 179 GLY A CA 1
ATOM 1344 C C . GLY A 1 179 ? 12.106 -4.598 -8.380 1.00 95.81 179 GLY A C 1
ATOM 1345 O O . GLY A 1 179 ? 12.833 -4.464 -9.362 1.00 95.81 179 GLY A O 1
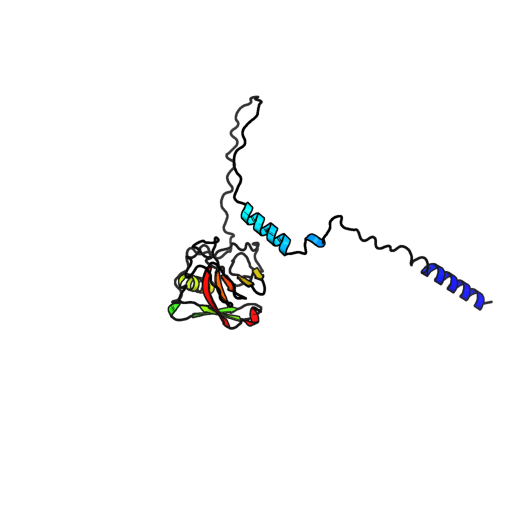ATOM 1346 N N . TYR A 1 180 ? 10.974 -3.906 -8.228 1.00 96.69 180 TYR A N 1
ATOM 1347 C CA . TYR A 1 180 ? 10.482 -2.907 -9.174 1.00 96.69 180 TYR A CA 1
ATOM 1348 C C . TYR A 1 180 ? 9.724 -1.773 -8.468 1.00 96.69 180 TYR A C 1
ATOM 1350 O O . TYR A 1 180 ? 9.388 -1.840 -7.279 1.00 96.69 180 TYR A O 1
ATOM 1358 N N . ASP A 1 181 ? 9.449 -0.727 -9.236 1.00 97.62 181 ASP A N 1
ATOM 1359 C CA . ASP A 1 181 ? 8.593 0.404 -8.908 1.00 97.62 181 ASP A CA 1
ATOM 1360 C C . ASP A 1 181 ? 7.522 0.600 -9.993 1.00 97.62 181 ASP A C 1
ATOM 1362 O O . ASP A 1 181 ? 7.575 -0.005 -11.067 1.00 97.62 181 ASP A O 1
ATOM 1366 N N . LEU A 1 182 ? 6.518 1.421 -9.695 1.00 97.44 182 LEU A N 1
ATOM 1367 C CA . LEU A 1 182 ? 5.357 1.630 -10.561 1.00 97.44 182 LEU A CA 1
ATOM 1368 C C . LEU A 1 182 ? 5.238 3.104 -10.957 1.00 97.44 182 LEU A C 1
ATOM 1370 O O . LEU A 1 182 ? 5.674 3.973 -10.193 1.00 97.44 182 LEU A O 1
ATOM 1374 N N . PRO A 1 183 ? 4.659 3.421 -12.128 1.00 96.75 183 PRO A N 1
ATOM 1375 C CA . PRO A 1 183 ? 4.266 4.791 -12.421 1.00 96.75 183 PRO A CA 1
ATOM 1376 C C . PRO A 1 183 ? 3.194 5.260 -11.430 1.00 96.75 183 PRO A C 1
ATOM 1378 O O . PRO A 1 183 ? 2.373 4.475 -10.961 1.00 96.75 183 PRO A O 1
ATOM 1381 N N . LYS A 1 184 ? 3.199 6.553 -11.109 1.00 95.50 184 LYS A N 1
ATOM 1382 C CA . LYS A 1 184 ? 2.147 7.177 -10.308 1.00 95.50 184 LYS A CA 1
ATOM 1383 C C . LYS A 1 184 ? 0.864 7.284 -11.136 1.00 95.50 184 LYS A C 1
ATOM 1385 O O . LYS A 1 184 ? 0.868 7.906 -12.198 1.00 95.50 184 LYS A O 1
ATOM 1390 N N . GLU A 1 185 ? -0.226 6.725 -10.626 1.00 94.44 185 GLU A N 1
ATOM 1391 C CA . GLU A 1 185 ? -1.563 6.795 -11.219 1.00 94.44 185 GLU A CA 1
ATOM 1392 C C . GLU A 1 185 ? -2.455 7.727 -10.378 1.00 94.44 185 GLU A C 1
ATOM 1394 O O . GLU A 1 185 ? -2.413 7.708 -9.147 1.00 94.44 185 GLU A O 1
ATOM 1399 N N . GLY A 1 186 ? -3.269 8.551 -11.042 1.00 87.06 186 GLY A N 1
ATOM 1400 C CA . GLY A 1 186 ? -4.154 9.515 -10.378 1.00 87.06 186 GLY A CA 1
ATOM 1401 C C . GLY A 1 186 ? -3.493 10.847 -9.991 1.00 87.06 186 GLY A C 1
ATOM 1402 O O . GLY A 1 186 ? -2.386 11.182 -10.419 1.00 87.06 186 GLY A O 1
ATOM 1403 N N . ASP A 1 187 ? -4.227 11.651 -9.219 1.00 73.25 187 ASP A N 1
ATOM 1404 C CA . ASP A 1 187 ? -3.846 13.022 -8.865 1.00 73.25 187 ASP A CA 1
ATOM 1405 C C . ASP A 1 187 ? -2.819 13.100 -7.722 1.00 73.25 187 ASP A C 1
ATOM 1407 O O . ASP A 1 187 ? -2.580 12.155 -6.973 1.00 73.25 187 ASP A O 1
ATOM 1411 N N . SER A 1 188 ? -2.175 14.268 -7.585 1.00 57.75 188 SER A N 1
ATOM 1412 C CA . SER A 1 188 ? -0.953 14.407 -6.785 1.00 57.75 188 SER A CA 1
ATOM 1413 C C . SER A 1 188 ? -1.110 14.139 -5.283 1.00 57.75 188 SER A C 1
ATOM 1415 O O . SER A 1 188 ? -0.106 13.781 -4.661 1.00 57.75 188 SER A O 1
ATOM 1417 N N . ALA A 1 189 ? -2.310 14.302 -4.720 1.00 63.22 189 ALA A N 1
ATOM 1418 C CA . ALA A 1 189 ? -2.589 14.114 -3.300 1.00 63.22 189 ALA A CA 1
ATOM 1419 C C . ALA A 1 189 ? -3.910 13.357 -3.110 1.00 63.22 189 ALA A C 1
ATOM 1421 O O . ALA A 1 189 ? -4.974 13.841 -3.494 1.00 63.22 189 ALA A O 1
ATOM 1422 N N . THR A 1 190 ? -3.835 12.176 -2.500 1.00 65.62 190 THR A N 1
ATOM 1423 C CA . THR A 1 190 ? -5.014 11.423 -2.047 1.00 65.62 190 THR A CA 1
ATOM 1424 C C . THR A 1 190 ? -5.382 11.890 -0.647 1.00 65.62 190 THR A C 1
ATOM 1426 O O . THR A 1 190 ? -4.479 12.021 0.175 1.00 65.62 190 THR A O 1
ATOM 1429 N N . THR A 1 191 ? -6.666 12.159 -0.380 1.00 65.88 191 THR A N 1
ATOM 1430 C CA . THR A 1 191 ? -7.082 12.886 0.837 1.00 65.88 191 THR A CA 1
ATOM 1431 C C . THR A 1 191 ? -8.084 12.193 1.757 1.00 65.88 191 THR A C 1
ATOM 1433 O O . THR A 1 191 ? -8.402 12.752 2.804 1.00 65.88 191 THR A O 1
ATOM 1436 N N . GLY A 1 192 ? -8.582 11.006 1.406 1.00 85.12 192 GLY A N 1
ATOM 1437 C CA . GLY A 1 192 ? -9.620 10.333 2.191 1.00 85.12 192 GLY A CA 1
ATOM 1438 C C . GLY A 1 192 ? -9.058 9.454 3.302 1.00 85.12 192 GLY A C 1
ATOM 1439 O O . GLY A 1 192 ? -8.184 8.623 3.041 1.00 85.12 192 GLY A O 1
ATOM 1440 N N . GLN A 1 193 ? -9.609 9.574 4.515 1.00 93.75 193 GLN A N 1
ATOM 1441 C CA . GLN A 1 193 ? -9.525 8.500 5.506 1.00 93.75 193 GLN A CA 1
ATOM 1442 C C . GLN A 1 193 ? -9.892 7.160 4.843 1.00 93.75 193 GLN A C 1
ATOM 1444 O O . GLN A 1 193 ? -10.788 7.111 4.00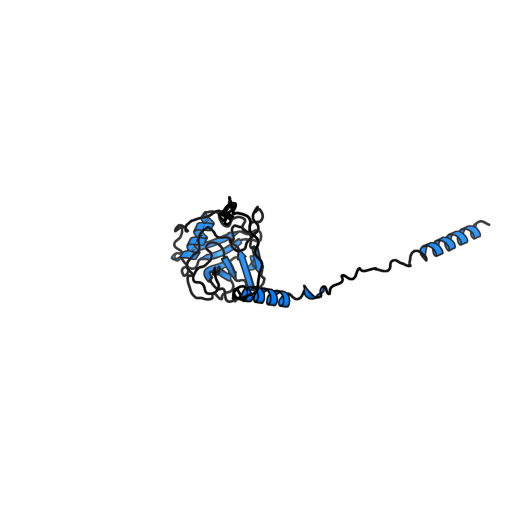2 1.00 93.75 193 GLN A O 1
ATOM 1449 N N . TRP A 1 194 ? -9.190 6.089 5.212 1.00 95.69 194 TRP A N 1
ATOM 1450 C CA . TRP A 1 194 ? -9.329 4.729 4.674 1.00 95.69 194 TRP A CA 1
ATOM 1451 C C . TRP A 1 194 ? -8.785 4.501 3.265 1.00 95.69 194 TRP A C 1
ATOM 1453 O O . TRP A 1 194 ? -8.773 3.356 2.808 1.00 95.69 194 TRP A O 1
ATOM 1463 N N . ALA A 1 195 ? -8.258 5.530 2.600 1.00 95.94 195 ALA A N 1
ATOM 1464 C CA . ALA A 1 195 ? -7.545 5.341 1.346 1.00 95.94 195 ALA A CA 1
ATOM 1465 C C . ALA A 1 195 ? -6.312 4.444 1.539 1.00 95.94 195 ALA A C 1
ATOM 1467 O O . ALA A 1 1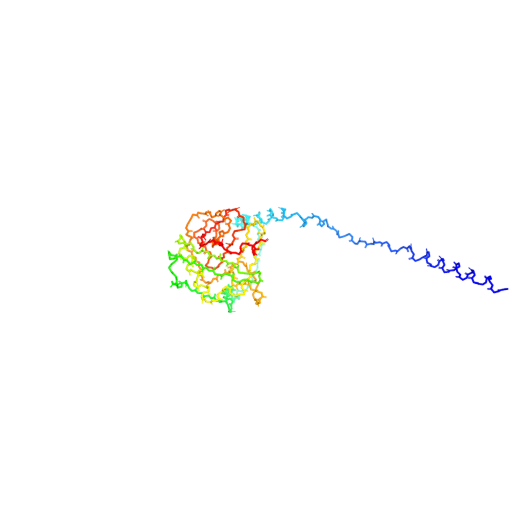95 ? -5.545 4.601 2.493 1.00 95.94 195 ALA A O 1
ATOM 1468 N N . VAL A 1 196 ? -6.108 3.533 0.590 1.00 97.06 196 VAL A N 1
ATOM 1469 C CA . VAL A 1 196 ? -4.925 2.682 0.487 1.00 97.06 196 VAL A CA 1
ATOM 1470 C C . VAL A 1 196 ? -4.049 3.212 -0.640 1.00 97.06 196 VAL A C 1
ATOM 1472 O O . VAL A 1 196 ? -4.451 3.247 -1.807 1.00 97.06 196 VAL A O 1
ATOM 1475 N N . VAL A 1 197 ? -2.854 3.668 -0.276 1.00 96.75 197 VAL A N 1
ATOM 1476 C CA . VAL A 1 197 ? -1.992 4.482 -1.132 1.00 96.75 197 VAL A CA 1
ATOM 1477 C C . VAL A 1 197 ? -0.620 3.838 -1.264 1.00 96.75 197 VAL A C 1
ATOM 1479 O O . VAL A 1 197 ? 0.046 3.591 -0.263 1.00 96.75 197 VAL A O 1
ATOM 1482 N N . ALA A 1 198 ? -0.160 3.615 -2.493 1.00 96.81 198 ALA A N 1
ATOM 1483 C CA . ALA A 1 198 ? 1.244 3.322 -2.768 1.00 96.81 198 ALA A CA 1
ATOM 1484 C C . ALA A 1 198 ? 2.020 4.653 -2.747 1.00 96.81 198 ALA A C 1
ATOM 1486 O O . ALA A 1 198 ? 1.770 5.498 -3.615 1.00 96.81 198 ALA A O 1
ATOM 1487 N N . PRO A 1 199 ? 2.904 4.900 -1.760 1.00 95.25 199 PRO A N 1
ATOM 1488 C CA . PRO A 1 199 ? 3.555 6.196 -1.607 1.00 95.25 199 PRO A CA 1
ATOM 1489 C C . PRO A 1 199 ? 4.567 6.455 -2.728 1.00 95.25 199 PRO A C 1
ATOM 1491 O O . PRO A 1 199 ? 5.122 5.520 -3.311 1.00 95.25 199 PRO A O 1
ATOM 1494 N N . VAL A 1 200 ? 4.833 7.730 -3.025 1.00 95.19 200 VAL A N 1
ATOM 1495 C CA . VAL A 1 200 ? 5.931 8.119 -3.927 1.00 95.19 200 VAL A CA 1
ATOM 1496 C C . VAL A 1 200 ? 7.292 7.734 -3.346 1.00 95.19 200 VAL A C 1
ATOM 1498 O O . VAL A 1 200 ? 7.527 7.861 -2.148 1.00 95.19 200 VAL A O 1
ATOM 1501 N N . ILE A 1 201 ? 8.215 7.314 -4.212 1.00 94.69 201 ILE A N 1
ATOM 1502 C CA . ILE A 1 201 ? 9.594 6.965 -3.815 1.00 94.69 201 ILE A CA 1
ATOM 1503 C C . ILE A 1 201 ? 10.409 8.223 -3.510 1.00 94.69 201 ILE A C 1
ATOM 1505 O O . ILE A 1 201 ? 11.280 8.244 -2.646 1.00 94.69 201 ILE A O 1
ATOM 1509 N N . THR A 1 202 ? 10.152 9.289 -4.264 1.00 93.12 202 THR A N 1
ATOM 1510 C CA . THR A 1 202 ? 10.790 10.595 -4.097 1.00 93.12 202 THR A CA 1
ATOM 1511 C C . THR A 1 202 ? 9.690 11.646 -3.997 1.00 93.12 202 THR A C 1
ATOM 1513 O O . THR A 1 202 ? 8.789 11.618 -4.837 1.00 93.12 202 THR A O 1
ATOM 1516 N N . PRO A 1 203 ? 9.738 12.572 -3.020 1.00 90.44 203 PRO A N 1
ATOM 1517 C CA . PRO A 1 203 ? 8.756 13.650 -2.910 1.00 90.44 203 PRO A CA 1
ATOM 1518 C C . PRO A 1 203 ? 8.601 14.420 -4.225 1.00 90.44 203 PRO A C 1
ATOM 1520 O O . PRO A 1 203 ? 9.597 14.806 -4.842 1.00 90.44 203 PRO A O 1
ATOM 1523 N N . GLY A 1 204 ? 7.360 14.621 -4.670 1.00 89.00 204 GLY A N 1
ATOM 1524 C CA . GLY A 1 204 ? 7.045 15.234 -5.967 1.00 89.00 204 GLY A CA 1
ATOM 1525 C C . GLY A 1 204 ? 7.411 14.393 -7.201 1.00 89.00 204 GLY A C 1
ATOM 1526 O O . GLY A 1 204 ? 7.342 14.901 -8.320 1.00 89.00 204 GLY A O 1
ATOM 1527 N N . GLY A 1 205 ? 7.817 13.136 -7.017 1.00 91.38 205 GLY A N 1
ATOM 1528 C CA . GLY A 1 205 ? 8.150 12.201 -8.087 1.00 91.38 205 GLY A CA 1
ATOM 1529 C C . GLY A 1 205 ? 6.927 11.573 -8.760 1.00 91.38 205 GLY A C 1
ATOM 1530 O O . GLY A 1 205 ? 5.798 11.638 -8.269 1.00 91.38 205 GLY A O 1
ATOM 1531 N N . ASP A 1 206 ? 7.178 10.925 -9.895 1.00 94.44 206 ASP A N 1
ATOM 1532 C CA . ASP A 1 206 ? 6.195 10.234 -10.738 1.00 94.44 206 ASP A CA 1
ATOM 1533 C C . ASP A 1 206 ? 6.250 8.703 -10.601 1.00 94.44 206 ASP A C 1
ATOM 1535 O O . ASP A 1 206 ? 5.587 7.992 -11.356 1.00 94.44 206 ASP A O 1
ATOM 1539 N N . ARG A 1 207 ? 7.028 8.190 -9.640 1.00 96.31 207 ARG A N 1
ATOM 1540 C CA . ARG A 1 207 ? 7.148 6.759 -9.338 1.00 96.31 207 ARG A CA 1
ATOM 1541 C C . ARG A 1 207 ? 6.745 6.467 -7.900 1.00 96.31 207 ARG A C 1
ATOM 1543 O O . ARG A 1 207 ? 7.107 7.213 -6.984 1.00 96.31 207 ARG A O 1
ATOM 1550 N N . VAL A 1 208 ? 6.024 5.369 -7.708 1.00 96.44 208 VAL A N 1
ATOM 1551 C CA . VAL A 1 208 ? 5.566 4.872 -6.406 1.00 96.44 208 VAL A CA 1
ATOM 1552 C C . VAL A 1 208 ? 6.182 3.514 -6.089 1.00 96.44 208 VAL A C 1
ATOM 1554 O O . VAL A 1 208 ? 6.654 2.798 -6.977 1.00 96.44 208 VAL A O 1
ATOM 1557 N N . HIS A 1 209 ? 6.199 3.162 -4.806 1.00 97.12 209 HIS A N 1
ATOM 1558 C CA . HIS A 1 209 ? 6.695 1.864 -4.359 1.00 97.12 209 HIS A CA 1
ATOM 1559 C C . HIS A 1 209 ? 5.885 0.711 -4.975 1.00 97.12 209 HIS A C 1
ATOM 1561 O O . HIS A 1 209 ? 4.661 0.770 -5.050 1.00 97.12 209 HIS A O 1
ATOM 1567 N N . GLY A 1 210 ? 6.571 -0.363 -5.388 1.00 97.06 210 GLY A N 1
ATOM 1568 C CA . GLY A 1 210 ? 5.920 -1.526 -6.005 1.00 97.06 210 GLY A CA 1
ATOM 1569 C C . GLY A 1 210 ? 5.153 -2.425 -5.028 1.00 97.06 210 GLY A C 1
ATOM 1570 O O . GLY A 1 210 ? 4.197 -3.081 -5.440 1.00 97.06 210 GLY A O 1
ATOM 1571 N N . SER A 1 211 ? 5.564 -2.455 -3.752 1.00 97.69 211 SER A N 1
ATOM 1572 C CA . SER A 1 211 ? 4.943 -3.286 -2.706 1.00 97.69 211 SER A CA 1
ATOM 1573 C C . SER A 1 211 ? 4.486 -2.520 -1.470 1.00 97.69 211 SER A C 1
ATOM 1575 O O . SER A 1 211 ? 3.524 -2.949 -0.837 1.00 97.69 211 SER A O 1
ATOM 1577 N N . GLN A 1 212 ? 5.166 -1.430 -1.099 1.00 97.88 212 GLN A N 1
ATOM 1578 C CA . GLN A 1 212 ? 4.805 -0.675 0.097 1.00 97.88 212 GLN A CA 1
ATOM 1579 C C . GLN A 1 212 ? 3.493 0.073 -0.110 1.00 97.88 212 GLN A C 1
ATOM 1581 O O . GLN A 1 212 ? 3.258 0.646 -1.174 1.00 97.88 212 GLN A O 1
ATOM 1586 N N . PHE A 1 213 ? 2.671 0.114 0.931 1.00 97.56 213 PHE A N 1
ATOM 1587 C CA . PHE A 1 213 ? 1.445 0.895 0.931 1.00 97.56 213 PHE A CA 1
ATOM 1588 C C . PHE A 1 213 ? 1.136 1.452 2.314 1.00 97.56 213 PHE A C 1
ATOM 1590 O O . PHE A 1 213 ? 1.594 0.950 3.344 1.00 97.56 213 PHE A O 1
ATOM 1597 N N . VAL A 1 214 ? 0.344 2.512 2.299 1.00 96.44 214 VAL A N 1
ATOM 1598 C CA . VAL A 1 214 ? -0.140 3.248 3.454 1.00 96.44 214 VAL A CA 1
ATOM 1599 C C . VAL A 1 214 ? -1.655 3.126 3.495 1.00 96.44 214 VAL A C 1
ATOM 1601 O O . VAL A 1 214 ? -2.311 3.315 2.475 1.00 96.44 214 VAL A O 1
ATOM 1604 N N . ILE A 1 215 ? -2.207 2.850 4.671 1.00 97.00 215 ILE A N 1
ATOM 1605 C CA . ILE A 1 215 ? -3.629 3.016 4.962 1.00 97.00 215 ILE A CA 1
ATOM 1606 C C . ILE A 1 215 ? -3.794 4.340 5.712 1.00 97.00 215 ILE A C 1
ATOM 1608 O O . ILE A 1 215 ? -3.197 4.536 6.775 1.00 97.00 215 ILE A O 1
ATOM 1612 N N . ALA A 1 216 ? -4.574 5.260 5.149 1.00 95.44 216 ALA A N 1
ATOM 1613 C CA . ALA A 1 216 ? -4.888 6.540 5.774 1.00 95.44 216 ALA A CA 1
ATOM 1614 C C . ALA A 1 216 ? -5.827 6.334 6.974 1.00 95.44 216 ALA A C 1
ATOM 1616 O O . ALA A 1 216 ? -6.926 5.809 6.817 1.00 95.44 216 ALA A O 1
ATOM 1617 N N . LEU A 1 217 ? -5.416 6.766 8.170 1.00 94.94 217 LEU A N 1
ATOM 1618 C CA . LEU A 1 217 ? -6.219 6.644 9.402 1.00 94.94 217 LEU A CA 1
ATOM 1619 C C . LEU A 1 217 ? -6.989 7.925 9.743 1.00 94.94 217 LEU A C 1
ATOM 1621 O O . LEU A 1 217 ? -7.848 7.928 10.621 1.00 94.94 217 LEU A O 1
ATOM 1625 N N . ALA A 1 218 ? -6.697 9.016 9.044 1.00 92.19 218 ALA A N 1
ATOM 1626 C CA . ALA A 1 218 ? -7.423 10.275 9.096 1.00 92.19 218 ALA A CA 1
ATOM 1627 C C . ALA A 1 218 ? -7.370 10.948 7.720 1.00 92.19 218 ALA A C 1
ATOM 1629 O O . ALA A 1 218 ? -6.551 10.578 6.875 1.00 92.19 218 ALA A O 1
ATOM 1630 N N . ASP A 1 219 ? -8.215 11.957 7.512 1.00 89.75 219 ASP A N 1
ATOM 1631 C CA . ASP A 1 219 ? -8.119 12.810 6.330 1.00 89.75 219 ASP A CA 1
ATOM 1632 C C . ASP A 1 219 ? -6.765 13.535 6.311 1.00 89.75 219 ASP A C 1
ATOM 1634 O O . ASP A 1 219 ? -6.342 14.147 7.298 1.00 89.75 219 ASP A O 1
ATOM 1638 N N . GLY A 1 220 ? -6.081 13.495 5.174 1.00 83.81 220 GLY A N 1
ATOM 1639 C CA . GLY A 1 220 ? -4.755 14.084 5.028 1.00 83.81 220 GLY A CA 1
ATOM 1640 C C . GLY A 1 220 ? -4.184 13.847 3.643 1.00 83.81 220 GLY A C 1
ATOM 1641 O O . GLY A 1 220 ? -4.603 12.931 2.956 1.00 83.81 220 GLY A O 1
ATOM 1642 N N . GLU A 1 221 ? -3.241 14.682 3.216 1.00 85.62 221 GLU A N 1
ATOM 1643 C CA . GLU A 1 221 ? -2.634 14.563 1.890 1.00 85.62 221 GLU A CA 1
ATOM 1644 C C . GLU A 1 221 ? -1.535 13.494 1.881 1.00 85.62 221 GLU A C 1
ATOM 1646 O O . GLU A 1 221 ? -0.507 13.633 2.546 1.00 85.62 221 GLU A O 1
ATOM 1651 N N . PHE A 1 222 ? -1.740 12.447 1.082 1.00 88.31 222 PHE A N 1
ATOM 1652 C CA . PHE A 1 222 ? -0.737 11.430 0.785 1.00 88.31 222 PHE A CA 1
ATOM 1653 C C . PHE A 1 222 ? -0.277 11.563 -0.667 1.00 88.31 222 PHE A C 1
ATOM 1655 O O . PHE A 1 222 ? -1.081 11.467 -1.599 1.00 88.31 222 PHE A O 1
ATOM 1662 N N . GLU A 1 223 ? 1.026 11.769 -0.870 1.00 91.31 223 GLU A N 1
ATOM 1663 C CA . GLU A 1 223 ? 1.621 11.722 -2.205 1.00 91.31 223 GLU A CA 1
ATOM 1664 C C . GLU A 1 223 ? 1.803 10.266 -2.635 1.00 91.31 223 GLU A C 1
ATOM 1666 O O . GLU A 1 223 ? 2.635 9.537 -2.091 1.00 91.31 223 GLU A O 1
ATOM 1671 N N . GLY A 1 224 ? 1.043 9.838 -3.640 1.00 94.31 224 GLY A N 1
ATOM 1672 C CA . GLY A 1 224 ? 1.111 8.463 -4.112 1.00 94.31 224 GLY A CA 1
ATOM 1673 C C . GLY A 1 224 ? 0.001 8.112 -5.086 1.00 94.31 224 GLY A C 1
ATOM 1674 O O . GLY A 1 224 ? -0.640 8.997 -5.646 1.00 94.31 224 GLY A O 1
ATOM 1675 N N . THR A 1 225 ? -0.189 6.813 -5.278 1.00 96.12 225 THR A N 1
ATOM 1676 C CA . THR A 1 225 ? -1.265 6.228 -6.083 1.00 96.12 225 THR A CA 1
ATOM 1677 C C . THR A 1 225 ? -2.304 5.609 -5.159 1.00 96.12 225 THR A C 1
ATOM 1679 O O . THR A 1 225 ? -1.988 4.653 -4.450 1.00 96.12 225 THR A O 1
ATOM 1682 N N . ALA A 1 226 ? -3.528 6.137 -5.155 1.00 95.88 226 ALA A N 1
ATOM 1683 C CA . ALA A 1 226 ? -4.650 5.542 -4.431 1.00 95.88 226 ALA A CA 1
ATOM 1684 C C . ALA A 1 226 ? -5.192 4.335 -5.195 1.00 95.88 226 ALA A C 1
ATOM 1686 O O . ALA A 1 226 ? -5.903 4.489 -6.187 1.00 95.88 226 ALA A O 1
ATOM 1687 N N . PHE A 1 227 ? -4.860 3.134 -4.732 1.00 96.31 227 PHE A N 1
ATOM 1688 C CA . PHE A 1 227 ? -5.232 1.894 -5.414 1.00 96.31 227 PHE A CA 1
ATOM 1689 C C . PHE A 1 227 ? -6.339 1.111 -4.720 1.00 96.31 227 PHE A C 1
ATOM 1691 O O . PHE A 1 227 ? -6.783 0.090 -5.242 1.00 96.31 227 PHE A O 1
ATOM 1698 N N . GLY A 1 228 ? -6.833 1.594 -3.584 1.00 95.88 228 GLY A N 1
ATOM 1699 C CA . GLY A 1 228 ? -8.010 1.031 -2.947 1.00 95.88 228 GLY A CA 1
ATOM 1700 C C . GLY A 1 228 ? -8.500 1.839 -1.757 1.00 95.88 228 GLY A C 1
ATOM 1701 O O . GLY A 1 228 ? -7.944 2.884 -1.422 1.00 95.88 228 GLY A O 1
ATOM 1702 N N . GLU A 1 229 ? -9.542 1.330 -1.117 1.00 96.50 229 GLU A N 1
ATOM 1703 C CA . GLU A 1 229 ? -10.158 1.901 0.079 1.00 96.50 229 GLU A CA 1
ATOM 1704 C C . GLU A 1 229 ? -10.554 0.776 1.040 1.00 96.50 229 GLU A C 1
ATOM 1706 O O . GLU A 1 229 ? -11.051 -0.267 0.607 1.00 96.50 229 GLU A O 1
ATOM 1711 N N . VAL A 1 230 ? -10.331 0.967 2.341 1.00 97.94 230 VAL A N 1
ATOM 1712 C CA . VAL A 1 230 ? -10.794 0.021 3.364 1.00 97.94 230 VAL A CA 1
ATOM 1713 C C . VAL A 1 230 ? -12.313 0.113 3.490 1.00 97.94 230 VAL A C 1
ATOM 1715 O O . VAL A 1 230 ? -12.858 1.136 3.904 1.00 97.94 230 VAL A O 1
ATOM 1718 N N . VAL A 1 231 ? -12.997 -0.984 3.173 1.00 97.94 231 VAL A N 1
ATOM 1719 C CA . VAL A 1 231 ? -14.463 -1.087 3.200 1.00 97.94 231 VAL A CA 1
ATOM 1720 C C . VAL A 1 231 ? -14.989 -1.866 4.404 1.00 97.94 231 VAL A C 1
ATOM 1722 O O . VAL A 1 231 ? -16.115 -1.615 4.826 1.00 97.94 231 VAL A O 1
ATOM 1725 N N . GLU A 1 232 ? -14.179 -2.742 5.006 1.00 98.44 232 GLU A N 1
ATOM 1726 C CA . GLU A 1 232 ? -14.494 -3.451 6.257 1.00 98.44 232 GLU A CA 1
ATOM 1727 C C . GLU A 1 232 ? -13.225 -3.604 7.114 1.00 98.44 232 GLU A C 1
ATOM 1729 O O . GLU A 1 232 ? -12.117 -3.666 6.574 1.00 98.44 232 GLU A O 1
ATOM 1734 N N . GLY A 1 233 ? -13.380 -3.695 8.439 1.00 97.19 233 GLY A N 1
ATOM 1735 C CA . GLY A 1 233 ? -12.266 -3.855 9.381 1.00 97.19 233 GLY A CA 1
ATOM 1736 C C . GLY A 1 233 ? -11.625 -2.538 9.826 1.00 97.19 233 GLY A C 1
ATOM 1737 O O . GLY A 1 233 ? -10.479 -2.534 10.273 1.00 97.19 233 GLY A O 1
ATOM 1738 N N . GLN A 1 234 ? -12.332 -1.407 9.712 1.00 96.38 234 GLN A N 1
ATOM 1739 C CA . GLN A 1 234 ? -11.843 -0.107 10.187 1.00 96.38 234 GLN A CA 1
ATOM 1740 C C . GLN A 1 234 ? -11.563 -0.119 11.698 1.00 96.38 234 GLN A C 1
ATOM 1742 O O . GLN A 1 234 ? -10.593 0.477 12.145 1.00 96.38 234 GLN A O 1
ATOM 1747 N N . GLU A 1 235 ? -12.338 -0.869 12.481 1.00 95.06 235 GLU A N 1
ATOM 1748 C CA . GLU A 1 235 ? -12.142 -1.046 13.924 1.00 95.06 235 GLU A CA 1
ATOM 1749 C C . GLU A 1 235 ? -10.834 -1.762 14.296 1.00 95.06 235 GLU A C 1
ATOM 1751 O O . GLU A 1 235 ? -10.420 -1.721 15.450 1.00 95.06 235 GLU A O 1
ATOM 1756 N N . ILE A 1 236 ? -10.197 -2.442 13.337 1.00 94.31 236 ILE A N 1
ATOM 1757 C CA . ILE A 1 236 ? -8.887 -3.088 13.509 1.00 94.31 236 ILE A CA 1
ATOM 1758 C C . ILE A 1 236 ? -7.756 -2.057 13.376 1.00 94.31 236 ILE A C 1
ATOM 1760 O O . ILE A 1 236 ? -6.645 -2.279 13.855 1.00 94.31 236 ILE A O 1
ATOM 1764 N N . LEU A 1 237 ? -8.044 -0.928 12.724 1.00 89.69 237 LEU A N 1
ATOM 1765 C CA . LEU A 1 237 ? -7.117 0.164 12.443 1.00 89.69 237 LEU A CA 1
ATOM 1766 C C . LEU A 1 237 ? -7.219 1.329 13.453 1.00 89.69 237 LEU A C 1
ATOM 1768 O O . LEU A 1 237 ? -6.386 2.237 13.396 1.00 89.69 237 LEU A O 1
ATOM 1772 N N . GLU A 1 238 ? -8.216 1.311 14.348 1.00 84.94 238 GLU A N 1
ATOM 1773 C CA . GLU A 1 238 ? -8.436 2.277 15.447 1.00 84.94 238 GLU A CA 1
ATOM 1774 C C . GLU A 1 238 ? -7.722 1.877 16.753 1.00 84.94 238 GLU A C 1
ATOM 1776 O O . GLU A 1 238 ? -7.150 2.783 17.409 1.00 84.94 238 GLU A O 1
#

Solvent-accessible surface area (backbone atoms only — not comparable to full-atom values): 14512 Å² total; per-residue (Å²): 131,74,72,71,60,55,57,56,54,55,57,54,52,60,58,56,63,65,64,72,74,66,84,83,73,82,79,71,80,75,69,97,62,81,74,79,69,79,77,45,63,68,59,58,47,52,54,52,55,48,52,66,70,58,72,80,78,86,91,77,89,85,86,87,87,81,88,84,91,87,90,80,82,92,71,88,74,76,81,81,73,72,89,73,73,88,71,74,65,89,86,64,75,66,40,85,68,70,60,90,71,66,66,41,81,75,65,45,74,47,77,49,80,53,96,82,45,60,32,30,29,40,38,27,55,77,13,46,68,58,34,22,29,49,53,32,38,55,74,67,56,61,59,67,67,47,38,71,78,44,70,43,88,78,43,33,41,29,32,42,25,77,34,29,35,92,79,50,94,49,72,62,69,89,73,45,53,38,60,41,67,36,75,52,34,75,62,77,58,45,50,51,52,34,32,29,26,23,38,39,75,42,92,95,51,65,39,16,42,41,46,27,35,32,38,26,59,28,70,47,80,41,54,28,22,58,19,26,32,58,76,42,42,64,81,67,75,111

Radius of gyration: 31.51 Å; Cα contacts (8 Å, |Δi|>4): 355; chains: 1; bounding box: 76×42×107 Å

Nearest PDB structures (foldseek):
  3bo7-assembly1_A  TM=7.851E-01  e=4.396E-06  Toxoplasma gondii
  2f0c-assembly1_C  TM=1.119E-01  e=7.815E+00  Lactococcus phage TP901-1

Mean predicted aligned error: 17.35 Å

Organism: NCBI:txid412755

Foldseek 3Di:
DPPVVVVVVVVVVVVVVVVVPPPPPPPPPPDPDPPVPVPPVVVVVVVVVVCVVPVPDDDDDDDDDDDDDDDDDDDDDDDPDDPDDPPPPPPQQADQAF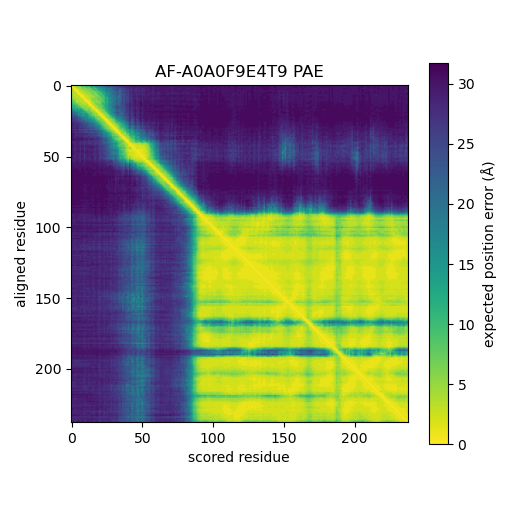DQDDQLVVKDWDWDQDPLGIWIKIFDNQQRRLLRLQVRCVVVVNQPQWDQPDADAQFKTKIFASQRGPDDPHDRDVLHANHDKDFFTDDQWDFDQQFKWQAAPDVVDGIGGSGMIMHTNHGDTGGGHRGTGTPDDNVSSD

pLDDT: mean 76.26, std 22.04, range [27.47, 98.56]

InterPro domains:
  IPR002130 Cyclophilin-type peptidyl-prolyl cis-trans isomerase domain [PF00160] (112-238)
  IPR002130 Cyclophilin-type peptidyl-prolyl cis-trans isomerase domain [PS50072] (114-238)
  IPR029000 Cyclophilin-like domain superfamily [G3DSA:2.40.100.10] (107-238)
  IPR029000 Cyclophilin-like domain superfamily [SSF50891] (106-237)
  IPR044666 Cyclophilin-type peptidyl-prolyl cis-trans isomerase, cyclophilin A-like [PTHR45625] (108-237)

Sequence (238 aa):
MRQAKNQRRQRRRRRLTGRLAGDAGERRAKLPFPVNLIWNSKILYVVFIMAMIGGLGAVGLAPGLGSTSTSQPAEIVDEEELPEVVETPEGLLTFGAPEKTIDVSQGYNAVITTDAGDIVVALSPDAPEAGNSFAFLAGQNFYDGLQFFWVLPEFNAQTGDPTCTSSSEFSCTGAGSPGYDLPKEGDSATTGQWAVVAPVITPGGDRVHGSQFVIALADGEFEGTAFGEVVEGQEILE